Protein AF-A0AAE1BWH5-F1 (afdb_monomer)

InterPro domains:
  IPR029405 APCDD1 domain [PF14921] (31-135)
  IPR029405 APCDD1 domain [SM01352] (6-216)
  IPR042425 Protein APCDD1 [PTHR31021] (3-236)

pLDDT: mean 71.59, std 25.88, range [23.0, 98.5]

Sequence (273 aa):
AGECGVCGAVGRSSDRSPAHLHAGPALPLLLVGAWASQRCETRPYGMFLTRHLLFRGGDEWSMKLSYYHDPECSRPSFTLQASGTHAPATMLPHHHAPPHHHAHDFNVTRLLLTPEDSYLTSALNFYNEKDCGSRGKWVVRKAQDVTSTGGCSAVGVRVPVVEREIILTGVDENGGVWLRLGQTPTTTRLLSITNRPTSWGPPLRACSQYHPTNPTPTTPNSHHHHNNNNNNNNALRPMVGARTASFSPAMASHSSTTIVFVMAWFVLVFWWK

Secondary structure (DSSP, 8-state):
----HHHHHHHT-BTTB---PPPPP-------EEEEESSPEE-GGG-EEEEEEEE-SSSEEEEEEEEESSTTS-SEEEEEEEEEEEEE-S---TTTPPTT-EEEEEEEEEEEEEE-SHHHHHHHHH--SSSBSSTT---TT--EE-TTTTEEGGGTEESSEEEEEEEEEEE-TTS-EEEEEBPPP--GGG--TTPPPSSB-PPEEEPS-----PPPP--------------------------------------------------------

Mean predicted aligned error: 15.38 Å

Solvent-accessible surface area (backbone atoms only — not comparable to full-atom values): 16766 Å² total; per-residue (Å²): 134,81,85,56,70,64,56,57,43,52,72,72,36,44,100,92,50,65,58,84,73,80,79,73,82,78,69,76,86,76,65,62,38,33,33,30,46,85,56,59,38,85,45,74,92,73,35,20,34,40,47,38,39,38,31,74,76,67,48,44,38,36,36,39,41,42,30,15,69,36,78,83,58,77,46,57,41,35,35,40,39,39,29,36,39,46,42,72,48,93,72,70,73,87,83,76,68,65,86,72,59,45,52,31,35,36,40,36,61,43,40,31,44,20,31,52,26,66,69,56,20,52,52,54,36,66,48,82,68,75,34,50,39,64,67,68,68,61,42,62,71,41,72,43,68,13,37,94,32,40,15,25,59,84,69,30,32,44,31,67,24,50,45,52,38,33,37,36,56,50,67,49,98,85,70,50,50,34,39,29,43,37,31,77,80,80,59,87,89,69,75,57,68,83,60,58,43,91,46,74,35,76,63,21,34,63,50,98,78,64,78,85,79,79,80,83,88,80,84,82,88,84,82,93,77,93,77,92,82,76,95,75,94,44,47,68,38,78,69,89,71,81,65,78,77,78,69,72,85,76,74,90,74,84,80,88,79,89,81,88,86,89,84,80,84,86,83,81,84,87,77,88,133

Organism: Petrolisthes cinctipes (NCBI:txid88211)

Nearest PDB structures (foldseek):
  8e0w-assembly1_A  TM=8.210E-01  e=2.582E-15  Mus musculus
  8e0p-assembly3_C  TM=8.491E-01  e=2.114E-14  Escherichia coli
  8e0p-assembly1_A  TM=8.260E-01  e=9.417E-15  Escherichia coli
  8e0w-assembly2_B  TM=8.095E-01  e=5.492E-15  Mus musculus
  8e0p-assembly2_B  TM=8.026E-01  e=1.233E-14  Escherichia coli

Foldseek 3Di:
DDDDPVVVQCVPADPVRHRDDDDDDQDPPPPAAKWWDPAWDDAAPQKTWIKIKHDQPAQKIKMKIWIANDRRRPHTAKIKIWIDGKDFDPDDPPDDDPPAKTKMKGFTQWMKMAGQDPVVQVVQLVDDDQQDADHNPHDHRDIGTRNVSQHHVLQDFGDRAIAIKMKGWDADPVRWIKIWIADDDRDPPPPPLPDYHPHTDDIITGDPDDDNPDDDDDDDDDDDDDDDDDDDSDDTDRDDDPDPPPPDPPDPDDDDDDDDDDDDDDDDDDDDD

Structure (mmCIF, N/CA/C/O backbone):
data_AF-A0AAE1BWH5-F1
#
_entry.id   AF-A0AAE1BWH5-F1
#
loop_
_atom_site.group_PDB
_atom_site.id
_atom_site.type_symbol
_atom_site.label_atom_id
_atom_site.label_alt_id
_atom_site.label_comp_id
_atom_site.label_asym_id
_atom_site.label_entity_id
_atom_site.label_seq_id
_atom_site.pdbx_PDB_ins_code
_atom_site.Cartn_x
_atom_site.Cartn_y
_atom_site.Cartn_z
_atom_site.occupancy
_atom_site.B_iso_or_equiv
_atom_site.auth_seq_id
_atom_site.auth_comp_id
_atom_site.auth_asym_id
_atom_site.auth_atom_id
_atom_site.pdbx_PDB_model_num
ATOM 1 N N . ALA A 1 1 ? 2.400 -15.742 -36.820 1.00 41.97 1 ALA A N 1
ATOM 2 C CA . ALA A 1 1 ? 3.025 -15.847 -35.488 1.00 41.97 1 ALA A CA 1
ATOM 3 C C . ALA A 1 1 ? 4.501 -15.525 -35.666 1.00 41.97 1 ALA A C 1
ATOM 5 O O . ALA A 1 1 ? 5.151 -16.225 -36.429 1.00 41.97 1 ALA A O 1
ATOM 6 N N . GLY A 1 2 ? 4.978 -14.402 -35.125 1.00 54.78 2 GLY A N 1
ATOM 7 C CA . GLY A 1 2 ? 6.370 -13.974 -35.301 1.00 54.78 2 GLY A CA 1
ATOM 8 C C . GLY A 1 2 ? 7.324 -14.828 -34.4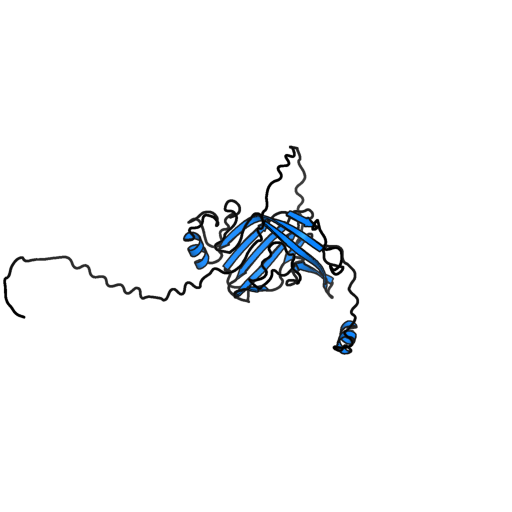68 1.00 54.78 2 GLY A C 1
ATOM 9 O O . GLY A 1 2 ? 6.986 -15.206 -33.347 1.00 54.78 2 GLY A O 1
ATOM 10 N N . GLU A 1 3 ? 8.494 -15.147 -35.018 1.00 66.62 3 GLU A N 1
ATOM 11 C CA . GLU A 1 3 ? 9.574 -15.825 -34.298 1.00 66.62 3 GLU A CA 1
ATOM 12 C C . GLU A 1 3 ? 10.020 -14.992 -33.087 1.00 66.62 3 GLU A C 1
ATOM 14 O O . GLU A 1 3 ? 10.505 -13.869 -33.214 1.00 66.62 3 GLU A O 1
ATOM 19 N N . CYS A 1 4 ? 9.867 -15.555 -31.890 1.00 75.94 4 CYS A N 1
ATOM 20 C CA . CYS A 1 4 ? 10.371 -14.973 -30.652 1.00 75.94 4 CYS A CA 1
ATOM 21 C C . CYS A 1 4 ? 11.902 -15.144 -30.584 1.00 75.94 4 CYS A C 1
ATOM 23 O O . CYS A 1 4 ? 12.403 -16.219 -30.245 1.00 75.94 4 CYS A O 1
ATOM 25 N N . GLY A 1 5 ? 12.657 -14.078 -30.871 1.00 73.62 5 GLY A N 1
ATOM 26 C CA . GLY A 1 5 ? 14.130 -14.097 -30.851 1.00 73.62 5 GLY A CA 1
ATOM 27 C C . GLY A 1 5 ? 14.734 -14.507 -29.498 1.00 73.62 5 GLY A C 1
ATOM 28 O O . GLY A 1 5 ? 15.736 -15.223 -29.455 1.00 73.62 5 GLY A O 1
ATOM 29 N N . VAL A 1 6 ? 14.079 -14.144 -28.387 1.00 81.75 6 VAL A N 1
ATOM 30 C CA . VAL A 1 6 ? 14.468 -14.556 -27.022 1.00 81.75 6 VAL A CA 1
ATOM 31 C C . VAL A 1 6 ? 14.279 -16.059 -26.819 1.00 81.75 6 VAL A C 1
ATOM 33 O O . VAL A 1 6 ? 15.150 -16.729 -26.268 1.00 81.75 6 VAL A O 1
ATOM 36 N N . CYS A 1 7 ? 13.171 -16.611 -27.304 1.00 83.62 7 CYS A N 1
ATOM 37 C CA . CYS A 1 7 ? 12.821 -18.015 -27.126 1.00 83.62 7 CYS A CA 1
ATOM 38 C C . CYS A 1 7 ? 13.843 -18.936 -27.807 1.00 83.62 7 CYS A C 1
ATOM 40 O O . CYS A 1 7 ? 14.208 -19.968 -27.250 1.00 83.62 7 CYS A O 1
ATOM 42 N N . GLY A 1 8 ? 14.377 -18.529 -28.964 1.00 83.62 8 GLY A N 1
ATOM 43 C CA . GLY A 1 8 ? 15.474 -19.238 -29.623 1.00 83.62 8 GLY A CA 1
ATOM 44 C C . GLY A 1 8 ? 16.784 -19.209 -28.824 1.00 83.62 8 GLY A C 1
ATOM 45 O O . GLY A 1 8 ? 17.488 -20.215 -28.772 1.00 83.62 8 GLY A O 1
ATOM 46 N N . ALA A 1 9 ? 17.110 -18.084 -28.179 1.00 84.19 9 ALA A N 1
ATOM 47 C CA . ALA A 1 9 ? 18.295 -17.972 -27.323 1.00 84.19 9 ALA A CA 1
ATOM 48 C C . ALA A 1 9 ? 18.178 -18.846 -26.064 1.00 84.19 9 ALA A C 1
ATOM 50 O O . ALA A 1 9 ? 19.124 -19.548 -25.714 1.00 84.19 9 ALA A O 1
ATOM 51 N N . VAL A 1 10 ? 17.002 -18.860 -25.430 1.00 86.88 10 VAL A N 1
ATOM 52 C CA . VAL A 1 10 ? 16.713 -19.721 -24.273 1.00 86.88 10 VAL A CA 1
ATOM 53 C C . VAL A 1 10 ? 16.719 -21.197 -24.676 1.00 86.88 10 VAL A C 1
ATOM 55 O O . VAL A 1 10 ? 17.365 -22.002 -24.013 1.00 86.88 10 VAL A O 1
ATOM 58 N N . GLY A 1 11 ? 16.080 -21.559 -25.792 1.00 87.88 11 GLY A N 1
ATOM 59 C CA . GLY A 1 11 ? 15.997 -22.948 -26.256 1.00 87.88 11 GLY A CA 1
ATOM 60 C C . GLY A 1 11 ? 17.345 -23.584 -26.611 1.00 87.88 11 GLY A C 1
ATOM 61 O O . GLY A 1 11 ? 17.475 -24.801 -26.554 1.00 87.88 11 GLY A O 1
ATOM 62 N N . ARG A 1 12 ? 18.357 -22.775 -26.950 1.00 87.94 12 ARG A N 1
ATOM 63 C CA . ARG A 1 12 ? 19.727 -23.240 -27.235 1.00 87.94 12 ARG A CA 1
ATOM 64 C C . ARG A 1 12 ? 20.660 -23.198 -26.022 1.00 87.94 12 ARG A C 1
ATOM 66 O O . ARG A 1 12 ? 21.828 -23.555 -26.151 1.00 87.94 12 ARG A O 1
ATOM 73 N N . SER A 1 13 ? 20.178 -22.728 -24.875 1.00 90.12 13 SER A N 1
ATOM 74 C CA . SER A 1 13 ? 21.002 -22.584 -23.676 1.00 90.12 13 SER A CA 1
ATOM 75 C C . SER A 1 13 ? 21.193 -23.905 -22.925 1.00 90.12 13 SER A C 1
ATOM 77 O O . SER A 1 13 ? 20.429 -24.854 -23.090 1.00 90.12 13 SER A O 1
ATOM 79 N N . SER A 1 14 ? 22.239 -23.970 -22.103 1.00 90.25 14 SER A N 1
ATOM 80 C CA . SER A 1 14 ? 22.538 -25.101 -21.215 1.00 90.25 14 SER A CA 1
ATOM 81 C C . SER A 1 14 ? 23.155 -24.609 -19.908 1.00 90.25 14 SER A C 1
ATOM 83 O O . SER A 1 14 ? 23.617 -23.472 -19.830 1.00 90.25 14 SER A O 1
ATOM 85 N N . ASP A 1 15 ? 23.266 -25.481 -18.905 1.00 88.81 15 ASP A N 1
ATOM 86 C CA . ASP A 1 15 ? 23.875 -25.136 -17.609 1.00 88.81 15 ASP A CA 1
ATOM 87 C C . ASP A 1 15 ? 25.320 -24.620 -17.724 1.00 88.81 15 ASP A C 1
ATOM 89 O O . ASP A 1 15 ? 25.776 -23.837 -16.894 1.00 88.81 15 ASP A O 1
ATOM 93 N N . ARG A 1 16 ? 26.054 -25.040 -18.763 1.00 91.88 16 ARG A N 1
ATOM 94 C CA . ARG A 1 16 ? 27.437 -24.600 -19.027 1.00 91.88 16 ARG A CA 1
ATOM 95 C C . ARG A 1 16 ? 27.525 -23.417 -19.993 1.00 91.88 16 ARG A C 1
ATOM 97 O O . ARG A 1 16 ? 28.602 -22.858 -20.169 1.00 91.88 16 ARG A O 1
ATOM 104 N N . SER A 1 17 ? 26.416 -23.054 -20.634 1.00 88.06 17 SER A N 1
ATOM 105 C CA . SER A 1 17 ? 26.315 -21.941 -21.580 1.00 88.06 17 SER A CA 1
ATOM 106 C C . SER A 1 17 ? 24.908 -21.333 -21.488 1.00 88.06 17 SER A C 1
ATOM 108 O O . SER A 1 17 ? 24.035 -21.643 -22.308 1.00 88.06 17 SER A O 1
ATOM 110 N N . PRO A 1 18 ? 24.642 -20.542 -20.431 1.00 87.69 18 PRO A N 1
ATOM 111 C CA . PRO A 1 18 ? 23.339 -19.924 -20.228 1.00 87.69 18 PRO A CA 1
ATOM 112 C C . PRO A 1 18 ? 23.057 -18.880 -21.315 1.00 87.69 18 PRO A C 1
ATOM 114 O O . PRO A 1 18 ? 23.970 -18.287 -21.890 1.00 87.69 18 PRO A O 1
ATOM 117 N N . 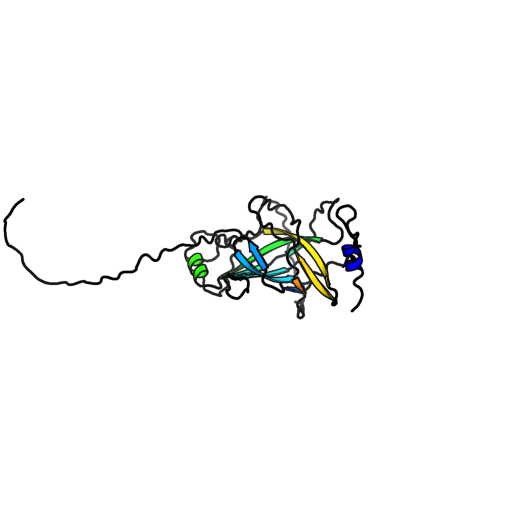ALA A 1 19 ? 21.777 -18.629 -21.596 1.00 85.19 19 ALA A N 1
ATOM 118 C CA . ALA A 1 19 ? 21.391 -17.605 -22.559 1.00 85.19 19 ALA A CA 1
ATOM 119 C C . ALA A 1 19 ? 21.837 -16.218 -22.075 1.00 85.19 19 ALA A C 1
ATOM 121 O O . ALA A 1 19 ? 21.422 -15.749 -21.014 1.00 85.19 19 ALA A O 1
ATOM 122 N N . HIS A 1 20 ? 22.641 -15.535 -22.885 1.00 81.25 20 HIS A N 1
ATOM 123 C CA . HIS A 1 20 ? 22.993 -14.140 -22.657 1.00 81.25 20 HIS A CA 1
ATOM 124 C C . HIS A 1 20 ? 21.907 -13.251 -23.258 1.00 81.25 20 HIS A C 1
ATOM 126 O O . HIS A 1 20 ? 21.878 -13.000 -24.461 1.00 81.25 20 HIS A O 1
ATOM 132 N N . LEU A 1 21 ? 20.980 -12.806 -22.414 1.00 78.81 21 LEU A N 1
ATOM 133 C CA . LEU A 1 21 ? 19.928 -11.879 -22.812 1.00 78.81 21 LEU A CA 1
ATOM 134 C C . LEU A 1 21 ? 20.421 -10.447 -22.605 1.00 78.81 21 LEU A C 1
ATOM 136 O O . LEU A 1 21 ? 20.887 -10.095 -21.521 1.00 78.81 21 LEU A O 1
ATOM 140 N N . HIS A 1 22 ? 20.316 -9.616 -23.641 1.00 68.75 22 HIS A N 1
ATOM 141 C CA . HIS A 1 22 ? 20.572 -8.189 -23.490 1.00 68.75 22 HIS A CA 1
ATOM 142 C C . HIS A 1 22 ? 19.511 -7.586 -22.571 1.00 68.75 22 HIS A C 1
ATOM 144 O O . HIS A 1 22 ? 18.312 -7.788 -22.776 1.00 68.75 22 HIS A O 1
ATOM 150 N N . ALA A 1 23 ? 19.956 -6.845 -21.555 1.00 66.00 23 ALA A N 1
ATOM 151 C CA . ALA A 1 23 ? 19.051 -6.035 -20.760 1.00 66.00 23 ALA A CA 1
ATOM 152 C C . ALA A 1 23 ? 18.353 -5.025 -21.682 1.00 66.00 23 ALA A C 1
ATOM 154 O O . ALA A 1 23 ? 18.989 -4.422 -22.551 1.00 66.00 23 ALA A O 1
ATOM 155 N N . GLY A 1 24 ? 17.040 -4.868 -21.509 1.00 64.06 24 GLY A N 1
ATOM 156 C CA . GLY A 1 24 ? 16.284 -3.836 -22.210 1.00 64.06 24 GLY A CA 1
ATOM 157 C C . GLY A 1 24 ? 16.812 -2.431 -21.883 1.00 64.06 24 GLY A C 1
ATOM 158 O O . GLY A 1 24 ? 17.548 -2.255 -20.907 1.00 64.06 24 GLY A O 1
ATOM 159 N N . PRO A 1 25 ? 16.449 -1.414 -22.683 1.00 62.91 25 PRO A N 1
ATOM 160 C CA . PRO A 1 25 ? 16.863 -0.043 -22.418 1.00 62.91 25 PRO A CA 1
ATOM 161 C C . PRO A 1 25 ? 16.434 0.394 -21.011 1.00 62.91 25 PRO A C 1
ATOM 163 O O . PRO A 1 25 ? 15.338 0.068 -20.551 1.00 62.91 25 PRO A O 1
ATOM 166 N N . ALA A 1 26 ? 17.299 1.152 -20.332 1.00 62.06 26 ALA A N 1
ATOM 167 C CA . ALA A 1 26 ? 16.957 1.768 -19.057 1.00 62.06 26 ALA A CA 1
ATOM 168 C C . ALA A 1 26 ? 15.844 2.799 -19.286 1.00 62.06 26 ALA A C 1
ATOM 170 O O . ALA A 1 26 ? 16.077 3.848 -19.885 1.00 62.06 26 ALA A O 1
ATOM 171 N N . LEU A 1 27 ? 14.633 2.488 -18.831 1.00 67.44 27 LEU A N 1
ATOM 172 C CA . LEU A 1 27 ? 13.532 3.442 -18.831 1.00 67.44 27 LEU A CA 1
ATOM 173 C C . LEU A 1 27 ? 13.704 4.411 -17.651 1.00 67.44 27 LEU A C 1
ATOM 175 O O . LEU A 1 27 ? 14.140 3.982 -16.578 1.00 67.44 27 LEU A O 1
ATOM 179 N N . PRO A 1 28 ? 13.379 5.706 -17.818 1.00 72.25 28 PRO A N 1
ATOM 180 C CA . PRO A 1 28 ? 13.312 6.621 -16.687 1.00 72.25 28 PRO A CA 1
ATOM 181 C C . PRO A 1 28 ? 12.296 6.103 -15.664 1.00 72.25 28 PRO A C 1
ATOM 183 O O . PRO A 1 28 ? 11.314 5.458 -16.032 1.00 72.25 28 PRO A O 1
ATOM 186 N N . LEU A 1 29 ? 12.517 6.398 -14.381 1.00 78.31 29 LEU A N 1
ATOM 187 C CA . LEU A 1 29 ? 11.589 6.003 -13.325 1.00 78.31 29 LEU A CA 1
ATOM 188 C C . LEU A 1 29 ? 10.241 6.714 -13.513 1.00 78.31 29 LEU A C 1
ATOM 190 O O . LEU A 1 29 ? 10.068 7.871 -13.132 1.00 78.31 29 LEU A O 1
ATOM 194 N N . LEU A 1 30 ? 9.272 6.001 -14.081 1.00 79.81 30 LEU A N 1
ATOM 195 C CA . LEU A 1 30 ? 7.902 6.474 -14.252 1.00 79.81 30 LEU A CA 1
ATOM 196 C C . LEU A 1 30 ? 7.085 6.069 -13.028 1.00 79.81 30 LEU A C 1
ATOM 198 O O . LEU A 1 30 ? 6.433 5.032 -13.035 1.00 79.81 30 LEU A O 1
ATOM 202 N N . LEU A 1 31 ? 7.166 6.857 -11.956 1.00 85.81 31 LEU A N 1
ATOM 203 C CA . LEU A 1 31 ? 6.481 6.541 -10.698 1.00 85.81 31 LEU A CA 1
ATOM 204 C C . LEU A 1 31 ? 5.153 7.288 -10.533 1.00 85.81 31 LEU A C 1
ATOM 206 O O . LEU A 1 31 ? 4.218 6.753 -9.943 1.00 85.81 31 LEU A O 1
ATOM 210 N N . VAL A 1 32 ? 5.056 8.503 -11.078 1.00 90.69 32 VAL A N 1
ATOM 211 C CA . VAL A 1 32 ? 3.858 9.352 -11.002 1.00 90.69 32 VAL A CA 1
ATOM 212 C C . VAL A 1 32 ? 2.660 8.632 -11.606 1.00 90.69 32 VAL A C 1
ATOM 214 O O . VAL A 1 32 ? 2.736 8.122 -12.721 1.00 90.69 32 VAL A O 1
ATOM 217 N N . GLY A 1 33 ? 1.548 8.603 -10.875 1.00 91.56 33 GLY A N 1
ATOM 218 C CA . GLY A 1 33 ? 0.349 7.897 -11.303 1.00 91.56 33 GLY A CA 1
ATOM 219 C C . GLY A 1 33 ? -0.257 7.007 -10.230 1.00 91.56 33 GLY A C 1
ATOM 220 O O . GLY A 1 33 ? 0.226 6.915 -9.098 1.00 91.56 33 GLY A O 1
ATOM 221 N N . ALA A 1 34 ? -1.346 6.350 -10.619 1.00 93.44 34 ALA A N 1
ATOM 222 C CA . ALA A 1 34 ? -1.993 5.310 -9.838 1.00 93.44 34 ALA A CA 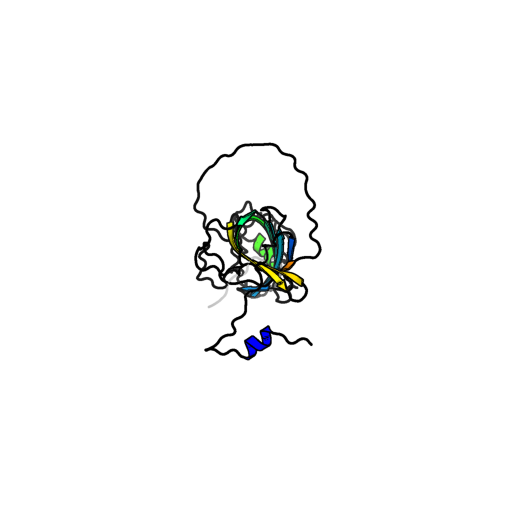1
ATOM 223 C C . ALA A 1 34 ? -1.554 3.931 -10.344 1.00 93.44 34 ALA A C 1
ATOM 225 O O . ALA A 1 34 ? -1.494 3.705 -11.552 1.00 93.44 34 ALA A O 1
ATOM 226 N N . TRP A 1 35 ? -1.276 3.014 -9.420 1.00 94.38 35 TRP A N 1
ATOM 227 C CA . TRP A 1 35 ? -0.779 1.673 -9.719 1.00 94.38 35 TRP A CA 1
ATOM 228 C C . TRP A 1 35 ? -1.568 0.627 -8.952 1.00 94.38 35 TRP A C 1
ATOM 230 O O . TRP A 1 35 ? -1.753 0.778 -7.747 1.00 94.38 35 TRP A O 1
ATOM 240 N N . ALA A 1 36 ? -1.984 -0.454 -9.604 1.00 95.19 36 ALA A N 1
ATOM 241 C CA . ALA A 1 36 ? -2.803 -1.482 -8.970 1.00 95.19 36 ALA A CA 1
ATOM 242 C C . ALA A 1 36 ? -2.321 -2.904 -9.262 1.00 95.19 36 ALA A C 1
ATOM 244 O O . ALA A 1 36 ? -1.831 -3.204 -10.355 1.00 95.19 36 ALA A O 1
ATOM 245 N N . SER A 1 37 ? -2.502 -3.798 -8.289 1.00 92.12 37 SER A N 1
ATOM 246 C CA . SER A 1 37 ? -2.355 -5.240 -8.498 1.00 92.12 37 SER A CA 1
ATOM 247 C C . SER A 1 37 ? -3.381 -5.716 -9.528 1.00 92.12 37 SER A C 1
ATOM 249 O O . SER A 1 37 ? -4.557 -5.376 -9.439 1.00 92.12 37 SER A O 1
ATOM 251 N N . GLN A 1 38 ? -2.959 -6.541 -10.489 1.00 89.88 38 GLN A N 1
ATOM 252 C CA . GLN A 1 38 ? -3.893 -7.157 -11.447 1.00 89.88 38 GLN A CA 1
ATOM 253 C C . GLN A 1 38 ? -4.580 -8.410 -10.900 1.00 89.88 38 GLN A C 1
ATOM 255 O O . GLN A 1 38 ? -5.560 -8.880 -11.470 1.00 89.88 38 GLN A O 1
ATOM 260 N N . ARG A 1 39 ? -4.006 -9.010 -9.855 1.00 91.00 39 ARG A N 1
ATOM 261 C CA . ARG A 1 39 ? -4.439 -10.277 -9.267 1.00 91.00 39 ARG A CA 1
ATOM 262 C C . ARG A 1 39 ? -4.284 -10.215 -7.756 1.00 91.00 39 ARG A C 1
ATOM 264 O O . ARG A 1 39 ? -3.564 -9.364 -7.236 1.00 91.00 39 ARG A O 1
ATOM 271 N N . CYS A 1 40 ? -4.947 -11.146 -7.087 1.00 92.44 40 CYS A N 1
ATOM 272 C CA . CYS A 1 40 ? -4.780 -11.383 -5.666 1.00 92.44 40 CYS A CA 1
ATOM 273 C C . CYS A 1 40 ? -3.347 -11.875 -5.386 1.00 92.44 40 CYS A C 1
ATOM 275 O O . CYS A 1 40 ? -2.868 -12.810 -6.029 1.00 92.44 40 CYS A O 1
ATOM 277 N N . GLU A 1 41 ? -2.639 -11.214 -4.473 1.00 90.56 41 GLU A N 1
ATOM 278 C CA . GLU A 1 41 ? -1.252 -11.528 -4.127 1.00 90.56 41 GLU A CA 1
ATOM 279 C C . GLU A 1 41 ? -1.201 -12.384 -2.863 1.00 90.56 41 GLU A C 1
ATOM 281 O O . GLU A 1 41 ? -1.765 -12.016 -1.832 1.00 90.56 41 GLU A O 1
ATOM 286 N N . THR A 1 42 ? -0.485 -13.507 -2.912 1.00 87.06 42 THR A N 1
ATOM 287 C CA . THR A 1 42 ? -0.266 -14.352 -1.735 1.00 87.06 42 THR A CA 1
ATOM 288 C C . THR A 1 42 ? 0.744 -13.712 -0.790 1.00 87.06 42 THR A C 1
ATOM 290 O O . THR A 1 42 ? 1.821 -13.267 -1.195 1.00 87.06 42 THR A O 1
ATOM 293 N N . ARG A 1 43 ? 0.424 -13.714 0.500 1.00 78.25 43 ARG A N 1
ATOM 294 C CA . ARG A 1 43 ? 1.321 -13.302 1.577 1.00 78.25 43 ARG A CA 1
ATOM 295 C C . ARG A 1 43 ? 1.643 -14.490 2.479 1.00 78.25 43 ARG A C 1
ATOM 297 O O . ARG A 1 43 ? 0.903 -15.475 2.503 1.00 78.25 43 ARG A O 1
ATOM 304 N N . PRO A 1 44 ? 2.741 -14.412 3.250 1.00 70.88 44 PRO A N 1
ATOM 305 C CA . PRO A 1 44 ? 2.976 -15.352 4.337 1.00 70.88 44 PRO A CA 1
ATOM 306 C C . PRO A 1 44 ? 1.739 -15.514 5.231 1.00 70.88 44 PRO A C 1
ATOM 308 O O . PRO A 1 44 ? 0.972 -14.567 5.413 1.00 70.88 44 PRO A O 1
ATOM 311 N N . TYR A 1 45 ? 1.593 -16.699 5.828 1.00 69.31 45 TYR A N 1
ATOM 312 C CA . TYR A 1 45 ? 0.536 -17.031 6.799 1.00 69.31 45 TYR A CA 1
ATOM 313 C C . TYR A 1 45 ? -0.888 -17.086 6.236 1.00 69.31 45 TYR A C 1
ATOM 315 O O . TYR A 1 45 ? -1.846 -16.859 6.968 1.00 69.31 45 TYR A O 1
ATOM 323 N N . GLY A 1 46 ? -1.027 -17.415 4.950 1.00 77.19 46 GLY A N 1
ATOM 324 C CA . GLY A 1 46 ? -2.331 -17.696 4.342 1.00 77.19 46 GLY A CA 1
ATOM 325 C C . GLY A 1 46 ? -3.215 -16.463 4.164 1.00 77.19 46 GLY A C 1
ATOM 326 O O . GLY A 1 46 ? -4.422 -16.605 4.021 1.00 77.19 46 GLY A O 1
ATOM 327 N N . MET A 1 47 ? -2.627 -15.266 4.186 1.00 84.50 47 MET A N 1
ATOM 328 C CA . MET A 1 47 ? -3.334 -14.037 3.845 1.00 84.50 47 MET A CA 1
ATOM 329 C C . MET A 1 47 ? -3.123 -13.692 2.380 1.00 84.50 47 MET A C 1
ATOM 331 O O . MET A 1 47 ? -2.079 -13.990 1.792 1.00 84.50 47 MET A O 1
ATOM 335 N N . PHE A 1 48 ? -4.092 -12.984 1.822 1.00 92.06 48 PHE A N 1
ATOM 336 C CA . PHE A 1 48 ? -4.025 -12.487 0.461 1.00 92.06 48 PHE A CA 1
ATOM 337 C C . PHE A 1 48 ? -4.268 -10.989 0.442 1.00 92.06 48 PHE A C 1
ATOM 339 O O . PHE A 1 48 ? -4.907 -10.456 1.350 1.00 92.06 48 PHE A O 1
ATOM 346 N N . LEU A 1 49 ? -3.730 -10.286 -0.552 1.00 92.25 49 LEU A N 1
ATOM 347 C CA . LEU A 1 49 ? -3.958 -8.851 -0.658 1.00 92.25 49 LEU A CA 1
ATOM 348 C C . LEU A 1 49 ? -4.037 -8.333 -2.088 1.00 92.25 49 LEU A C 1
ATOM 350 O O . LEU A 1 49 ? -3.516 -8.934 -3.026 1.00 92.25 49 LEU A O 1
ATOM 354 N N . THR A 1 50 ? -4.635 -7.155 -2.221 1.00 94.94 50 THR A N 1
ATOM 355 C CA . THR A 1 50 ? -4.495 -6.283 -3.388 1.00 94.94 50 THR A CA 1
ATOM 356 C C . THR A 1 50 ? -3.878 -4.958 -2.963 1.00 94.94 50 THR A C 1
ATOM 358 O O . THR A 1 50 ? -4.133 -4.450 -1.864 1.00 94.94 50 THR A O 1
ATOM 361 N N . ARG A 1 51 ? -3.040 -4.391 -3.831 1.00 94.69 51 ARG A N 1
ATOM 362 C CA . ARG A 1 51 ? -2.364 -3.113 -3.606 1.00 94.69 51 ARG A CA 1
ATOM 363 C C . ARG A 1 51 ? -2.894 -2.079 -4.583 1.00 94.69 51 ARG A C 1
ATOM 365 O O . ARG A 1 51 ? -3.072 -2.372 -5.762 1.00 94.69 51 ARG A O 1
ATOM 372 N N . HIS A 1 52 ? -3.087 -0.863 -4.093 1.00 95.75 52 HIS A N 1
ATOM 373 C CA . HIS A 1 52 ? -3.331 0.314 -4.914 1.00 95.75 52 HIS A CA 1
ATOM 374 C C . HIS A 1 52 ? -2.454 1.461 -4.416 1.00 95.75 52 HIS A C 1
ATOM 376 O O . HIS A 1 52 ? -2.600 1.889 -3.275 1.00 95.75 52 HIS A O 1
ATOM 382 N N . LEU A 1 53 ? -1.534 1.942 -5.242 1.00 94.88 53 LEU A N 1
ATOM 383 C CA . LEU A 1 53 ? -0.574 2.991 -4.915 1.00 94.88 53 LEU A CA 1
ATOM 384 C C . LEU A 1 53 ? -0.879 4.245 -5.722 1.00 94.88 53 LEU A C 1
ATOM 386 O O . LEU A 1 53 ? -1.419 4.169 -6.822 1.00 94.88 53 LEU A O 1
ATOM 390 N N . LEU A 1 54 ? -0.510 5.393 -5.172 1.00 95.56 54 LEU A N 1
ATOM 391 C CA . LEU A 1 54 ? -0.680 6.692 -5.794 1.00 95.56 54 LEU A CA 1
ATOM 392 C C . LEU A 1 54 ? 0.531 7.573 -5.510 1.00 95.56 54 LEU A C 1
ATOM 394 O O . LEU A 1 54 ? 0.814 7.855 -4.346 1.00 95.56 54 LEU A O 1
ATOM 398 N N . PHE A 1 55 ? 1.175 8.054 -6.568 1.00 93.38 55 PHE A N 1
ATOM 399 C CA . PHE A 1 55 ? 2.293 8.994 -6.516 1.00 93.38 55 PHE A CA 1
ATOM 400 C C . PHE A 1 55 ? 1.894 10.303 -7.195 1.00 93.38 55 PHE A C 1
ATOM 402 O O . PHE A 1 55 ? 1.484 10.291 -8.358 1.00 93.38 55 PHE A O 1
ATOM 409 N N . ARG A 1 56 ? 1.996 11.427 -6.472 1.00 88.44 56 ARG A N 1
ATOM 410 C CA . ARG A 1 56 ? 1.383 12.708 -6.877 1.00 88.44 56 ARG A CA 1
ATOM 411 C C . ARG A 1 56 ? 2.260 13.651 -7.712 1.00 88.44 56 ARG A C 1
ATOM 413 O O . ARG A 1 56 ? 1.851 14.775 -7.967 1.00 88.44 56 ARG A O 1
ATOM 420 N N . GLY A 1 57 ? 3.442 13.225 -8.157 1.00 80.00 57 GLY A N 1
ATOM 421 C CA . GLY A 1 57 ? 4.358 14.077 -8.938 1.00 80.00 57 GLY A CA 1
ATOM 422 C C . GLY A 1 57 ? 5.372 14.873 -8.110 1.00 80.00 57 GLY A C 1
ATOM 423 O O . GLY A 1 57 ? 6.297 15.436 -8.684 1.00 80.00 57 GLY A O 1
ATOM 424 N N . GLY A 1 58 ? 5.232 14.867 -6.781 1.00 88.62 58 GLY A N 1
ATOM 425 C CA . GLY A 1 58 ? 6.238 15.315 -5.812 1.00 88.62 58 GLY A CA 1
ATOM 426 C C . GLY A 1 58 ? 6.761 14.143 -4.982 1.00 88.62 58 GLY A C 1
ATOM 427 O O . GLY A 1 58 ? 6.759 13.010 -5.455 1.00 88.62 58 GLY A O 1
ATOM 428 N N . ASP A 1 59 ? 7.161 14.395 -3.737 1.00 92.69 59 ASP A N 1
ATOM 429 C CA . ASP A 1 59 ? 7.578 13.364 -2.780 1.00 92.69 59 ASP A CA 1
ATOM 430 C C . ASP A 1 59 ? 6.393 12.671 -2.085 1.00 92.69 59 ASP A C 1
ATOM 432 O O . ASP A 1 59 ? 6.575 11.629 -1.460 1.00 92.69 59 ASP A O 1
ATOM 436 N N . GLU A 1 60 ? 5.176 13.189 -2.215 1.00 95.69 60 GLU A N 1
ATOM 437 C CA . GLU A 1 60 ? 3.988 12.597 -1.610 1.00 95.69 60 GLU A CA 1
ATOM 438 C C . GLU A 1 60 ? 3.519 11.315 -2.305 1.00 95.69 60 GLU A C 1
ATOM 440 O O . GLU A 1 60 ? 3.339 11.242 -3.530 1.00 95.69 60 GLU A O 1
ATOM 445 N N . TRP A 1 61 ? 3.179 10.328 -1.480 1.00 95.25 61 TRP A N 1
ATOM 446 C CA . TRP A 1 61 ? 2.556 9.091 -1.922 1.00 95.25 61 TRP A CA 1
ATOM 447 C C . TRP A 1 61 ? 1.469 8.627 -0.951 1.00 95.25 61 TRP A C 1
ATOM 449 O O . TRP A 1 61 ? 1.399 9.011 0.220 1.00 95.25 61 TRP A O 1
ATOM 459 N N . SER A 1 62 ? 0.595 7.760 -1.449 1.00 95.75 62 SER A N 1
ATOM 460 C CA . SER A 1 62 ? -0.356 7.022 -0.620 1.00 95.75 62 SER A CA 1
ATOM 461 C C . SER A 1 62 ? -0.581 5.627 -1.175 1.00 95.75 62 SER A C 1
ATOM 463 O O . SER A 1 62 ? -0.494 5.421 -2.384 1.00 95.75 62 SER A O 1
ATOM 465 N N . MET A 1 63 ? -0.901 4.672 -0.308 1.00 94.19 63 MET A N 1
ATOM 466 C CA . MET A 1 63 ? -1.318 3.341 -0.719 1.00 94.19 63 MET A CA 1
ATOM 467 C C . MET A 1 63 ? -2.543 2.867 0.049 1.00 94.19 63 MET A C 1
ATOM 469 O O . MET A 1 63 ? -2.745 3.203 1.214 1.00 94.19 63 MET A O 1
ATOM 473 N N . LYS A 1 64 ? -3.307 2.000 -0.602 1.00 96.06 64 LYS A N 1
ATOM 474 C CA . LYS A 1 64 ? -4.338 1.165 -0.008 1.00 96.06 64 LYS A CA 1
ATOM 475 C C . LYS A 1 64 ? -3.919 -0.297 -0.164 1.00 96.06 64 LYS A C 1
ATOM 477 O O . LYS A 1 64 ? -3.684 -0.756 -1.282 1.00 96.06 64 LYS A O 1
ATOM 482 N N . LEU A 1 65 ? -3.836 -1.012 0.951 1.00 94.56 65 LEU A N 1
ATOM 483 C CA . LEU A 1 65 ? -3.651 -2.461 1.002 1.00 94.56 65 LEU A CA 1
ATOM 484 C C . LEU A 1 65 ? -4.957 -3.080 1.485 1.00 94.56 65 LEU A C 1
ATOM 486 O O . LEU A 1 65 ? -5.350 -2.848 2.627 1.00 94.56 65 LEU A O 1
ATOM 490 N N . SER A 1 66 ? -5.624 -3.850 0.634 1.00 96.25 66 SER A N 1
ATOM 491 C CA . SER A 1 66 ? -6.840 -4.577 1.018 1.00 96.25 66 SER A CA 1
ATOM 492 C C . SER A 1 66 ? -6.451 -6.025 1.280 1.00 96.25 66 SER A C 1
ATOM 494 O O . SER A 1 66 ? -5.920 -6.666 0.377 1.00 96.25 66 SER A O 1
ATOM 496 N N . TYR A 1 67 ? -6.662 -6.517 2.498 1.00 94.88 67 TYR A N 1
ATOM 497 C CA . TYR A 1 67 ? -6.355 -7.889 2.901 1.00 94.88 67 TYR A CA 1
ATOM 498 C C . TYR A 1 67 ? -7.605 -8.762 2.847 1.00 94.88 67 TYR A C 1
ATOM 500 O O . TYR A 1 67 ? -8.704 -8.305 3.166 1.00 94.88 67 TYR A O 1
ATOM 508 N N . TYR A 1 68 ? -7.420 -10.028 2.489 1.00 95.50 68 TYR A N 1
ATOM 509 C CA . TYR A 1 68 ? -8.476 -11.009 2.275 1.00 95.50 68 TYR A CA 1
ATOM 510 C C . TYR A 1 68 ? -8.119 -12.353 2.905 1.00 95.50 68 TYR A C 1
ATOM 512 O O . TYR A 1 68 ? -6.942 -12.698 3.062 1.00 95.50 68 TYR A O 1
ATOM 520 N N . HIS A 1 69 ? -9.163 -13.105 3.244 1.00 93.06 69 HIS A N 1
ATOM 521 C CA . HIS A 1 69 ? -9.071 -14.445 3.827 1.00 93.06 69 HIS A CA 1
ATOM 522 C C . HIS A 1 69 ? -8.904 -15.553 2.776 1.00 93.06 69 HIS A C 1
ATOM 524 O O . HIS A 1 69 ? -8.610 -16.690 3.132 1.00 93.06 69 HIS A O 1
ATOM 530 N N . ASP A 1 70 ? -9.123 -15.245 1.498 1.00 94.19 70 ASP A N 1
ATOM 531 C CA . ASP A 1 70 ? -9.198 -16.202 0.390 1.00 94.19 70 ASP A CA 1
ATOM 532 C C . ASP A 1 70 ? -8.355 -15.766 -0.828 1.00 94.19 70 ASP A C 1
ATOM 534 O O . ASP A 1 70 ? -8.169 -14.562 -1.051 1.00 94.19 70 ASP A O 1
ATOM 538 N N . PRO A 1 71 ? -7.855 -16.728 -1.628 1.00 93.56 71 PRO A N 1
ATOM 539 C CA . PRO A 1 71 ? -7.013 -16.458 -2.795 1.00 93.56 71 PRO A CA 1
ATOM 540 C C . PRO A 1 71 ? -7.739 -15.762 -3.948 1.00 93.56 71 PRO A C 1
ATOM 542 O O . PRO A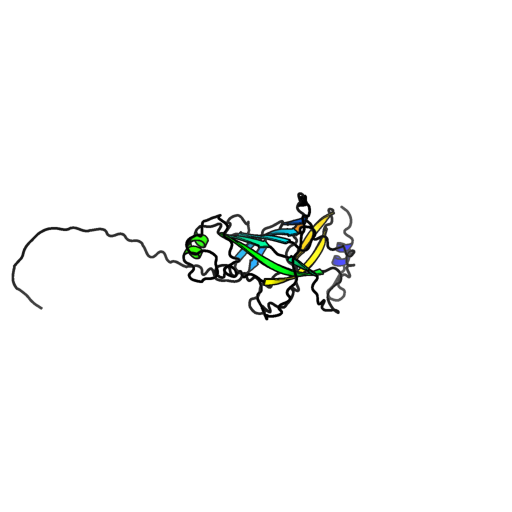 1 71 ? -7.082 -15.213 -4.833 1.00 93.56 71 PRO A O 1
ATOM 545 N N . GLU A 1 72 ? -9.069 -15.755 -3.953 1.00 94.81 72 GLU A N 1
ATOM 546 C CA . GLU A 1 72 ? -9.881 -15.026 -4.924 1.00 94.81 72 GLU A CA 1
ATOM 547 C C . GLU A 1 72 ? -10.069 -13.549 -4.541 1.00 94.81 72 GLU A C 1
ATOM 549 O O . GLU A 1 72 ? -10.625 -12.781 -5.327 1.00 94.81 72 GLU A O 1
ATOM 554 N N . CYS A 1 73 ? -9.576 -13.123 -3.369 1.00 95.44 73 CYS A N 1
ATOM 555 C CA . CYS A 1 73 ? -9.763 -11.774 -2.838 1.00 95.44 73 CYS A CA 1
ATOM 556 C C . CYS A 1 73 ? -11.255 -11.370 -2.763 1.00 95.44 73 CYS A C 1
ATOM 558 O O . CYS A 1 73 ? -11.633 -10.238 -3.078 1.00 95.44 73 CYS A O 1
ATOM 560 N N . SER A 1 74 ? -12.118 -12.301 -2.348 1.00 95.94 74 SER A N 1
ATOM 561 C CA . SER A 1 74 ? -13.577 -12.127 -2.286 1.00 95.94 74 SER A CA 1
ATOM 562 C C . SER A 1 74 ? -14.118 -11.912 -0.866 1.00 95.94 74 SER A C 1
ATOM 564 O O . SER A 1 74 ? -15.173 -11.303 -0.684 1.00 95.94 74 SER A O 1
ATOM 566 N N . ARG A 1 75 ? -13.386 -12.360 0.158 1.00 96.19 75 ARG A N 1
ATOM 567 C CA . ARG A 1 75 ? -13.727 -12.264 1.582 1.00 96.19 75 ARG A CA 1
ATOM 568 C C . ARG A 1 75 ? -12.772 -11.290 2.273 1.00 96.19 75 ARG A C 1
ATOM 570 O O . ARG A 1 75 ? -11.699 -11.697 2.732 1.00 96.19 75 ARG A O 1
ATOM 577 N N . PRO A 1 76 ? -13.128 -9.998 2.347 1.00 96.25 76 PRO A N 1
ATOM 578 C CA . PRO A 1 76 ? -12.240 -8.984 2.892 1.00 96.25 76 PRO A CA 1
ATOM 579 C C . PRO A 1 76 ? -12.042 -9.177 4.400 1.00 96.25 76 PRO A C 1
ATOM 581 O O . PRO A 1 76 ? -12.961 -9.583 5.110 1.00 96.25 76 PRO A O 1
ATOM 584 N N . SER A 1 77 ? -10.831 -8.882 4.870 1.00 94.56 77 SER A N 1
ATOM 585 C CA . SER A 1 77 ? -10.428 -8.974 6.275 1.00 94.56 77 SER A CA 1
ATOM 586 C C . SER A 1 77 ? -10.256 -7.591 6.896 1.00 94.56 77 SER A C 1
ATOM 588 O O . SER A 1 77 ? -10.996 -7.190 7.796 1.00 94.56 77 SER A O 1
ATOM 590 N N . PHE A 1 78 ? -9.311 -6.816 6.369 1.00 96.12 78 PHE A N 1
ATOM 591 C CA . PHE A 1 78 ? -9.109 -5.419 6.728 1.00 96.12 78 PHE A CA 1
ATOM 592 C C . PHE A 1 78 ? -8.474 -4.645 5.582 1.00 96.12 78 PHE A C 1
ATOM 594 O O . PHE A 1 78 ? -7.790 -5.207 4.728 1.00 96.12 78 PHE A O 1
ATOM 601 N N . THR A 1 79 ? -8.648 -3.332 5.607 1.00 96.81 79 THR A N 1
ATOM 602 C CA . THR A 1 79 ? -7.978 -2.403 4.704 1.00 96.81 79 THR A CA 1
ATOM 603 C C . THR A 1 79 ? -7.034 -1.509 5.497 1.00 96.81 79 THR A C 1
ATOM 605 O O . THR A 1 79 ? -7.424 -0.917 6.504 1.00 96.81 79 THR A O 1
ATOM 608 N N . LEU A 1 80 ? -5.803 -1.364 5.009 1.00 96.12 80 LEU A N 1
ATOM 609 C CA . LEU A 1 80 ? -4.870 -0.331 5.448 1.00 96.12 80 LEU A CA 1
ATOM 610 C C . LEU A 1 80 ? -4.807 0.778 4.406 1.00 96.12 80 LEU A C 1
ATOM 612 O O . LEU A 1 80 ? -4.674 0.501 3.214 1.00 96.12 80 LEU A O 1
ATOM 616 N N . GLN A 1 81 ? -4.846 2.027 4.854 1.00 97.75 81 GLN A N 1
ATOM 617 C CA . GLN A 1 81 ? -4.517 3.184 4.028 1.00 97.75 81 GLN A CA 1
ATOM 618 C C . GLN A 1 81 ? -3.335 3.906 4.661 1.00 97.75 81 GLN A C 1
ATOM 620 O O . GLN A 1 81 ? -3.448 4.423 5.771 1.00 97.75 81 GLN A O 1
ATOM 625 N N . ALA A 1 82 ? -2.205 3.911 3.966 1.00 95.25 82 ALA A N 1
ATOM 626 C CA . ALA A 1 82 ? -0.971 4.528 4.426 1.00 95.25 82 ALA A CA 1
ATOM 627 C C . ALA A 1 82 ? -0.593 5.696 3.515 1.00 95.25 82 ALA A C 1
ATOM 629 O O . ALA A 1 82 ? -0.867 5.667 2.313 1.00 95.25 82 ALA A O 1
ATOM 630 N N . SER A 1 83 ? 0.036 6.723 4.072 1.00 96.62 83 SER A N 1
ATOM 631 C CA . SER A 1 83 ? 0.564 7.842 3.293 1.00 96.62 83 SER A CA 1
ATOM 632 C C . SER A 1 83 ? 1.784 8.461 3.954 1.00 96.62 83 SER A C 1
ATOM 634 O O . SER A 1 83 ? 1.997 8.319 5.163 1.00 96.62 83 SER A O 1
ATOM 636 N N . GLY A 1 84 ? 2.552 9.189 3.154 1.00 95.62 84 GLY A N 1
ATOM 637 C CA . GLY A 1 84 ? 3.689 9.964 3.616 1.00 95.62 84 GLY A CA 1
ATOM 638 C C . GLY A 1 84 ? 4.525 10.449 2.443 1.00 95.62 84 GLY A C 1
ATOM 639 O O . GLY A 1 84 ? 3.972 10.779 1.391 1.00 95.62 84 GLY A O 1
ATOM 640 N N . THR A 1 85 ? 5.841 10.485 2.628 1.00 95.69 85 THR A N 1
ATOM 641 C CA . THR A 1 85 ? 6.782 10.968 1.615 1.00 95.69 85 THR A CA 1
ATOM 642 C C . THR A 1 85 ? 7.750 9.878 1.179 1.00 95.69 85 THR A C 1
ATOM 644 O O . THR A 1 85 ? 7.923 8.868 1.862 1.00 95.69 85 THR A O 1
ATOM 647 N N . HIS A 1 86 ? 8.349 10.036 0.007 1.00 91.94 86 HIS A N 1
ATOM 648 C CA . HIS A 1 86 ? 9.385 9.147 -0.500 1.00 91.94 86 HIS A CA 1
ATOM 649 C C . HIS A 1 86 ? 10.538 9.965 -1.069 1.00 91.94 86 HIS A C 1
ATOM 651 O O . HIS A 1 86 ? 10.336 11.025 -1.657 1.00 91.94 86 HIS A O 1
ATOM 657 N N . ALA A 1 87 ? 11.753 9.459 -0.909 1.00 91.25 87 ALA A N 1
ATOM 658 C CA . ALA A 1 87 ? 12.949 10.076 -1.459 1.00 91.25 87 ALA A CA 1
ATOM 659 C C . ALA A 1 87 ? 13.872 8.998 -2.036 1.00 91.25 87 ALA A C 1
ATOM 661 O O . ALA A 1 87 ? 13.851 7.863 -1.553 1.00 91.25 87 ALA A O 1
ATOM 662 N N . PRO A 1 88 ? 14.691 9.315 -3.051 1.00 89.00 88 PRO A N 1
ATOM 663 C CA . PRO A 1 88 ? 15.792 8.446 -3.440 1.00 89.00 88 PRO A CA 1
ATOM 664 C C . PRO A 1 88 ? 16.688 8.149 -2.232 1.00 89.00 88 PRO A C 1
ATOM 666 O O . PRO A 1 88 ? 16.942 9.027 -1.407 1.00 89.00 88 PRO A O 1
ATOM 669 N N . ALA A 1 89 ? 17.171 6.916 -2.122 1.00 83.00 89 ALA A N 1
ATOM 670 C CA . ALA A 1 89 ? 18.045 6.520 -1.027 1.00 83.00 89 ALA A CA 1
ATOM 671 C C . ALA A 1 89 ? 19.358 7.320 -1.061 1.00 83.00 89 ALA A C 1
ATOM 673 O O . ALA A 1 89 ? 20.046 7.352 -2.080 1.00 83.00 89 ALA A O 1
ATOM 674 N N . THR A 1 90 ? 19.740 7.915 0.070 1.00 66.69 90 THR A N 1
ATOM 675 C CA . THR A 1 90 ? 20.946 8.755 0.201 1.00 66.69 90 THR A CA 1
ATOM 676 C C . THR A 1 90 ? 22.254 7.967 0.081 1.00 66.69 90 THR A C 1
ATOM 678 O O . THR A 1 90 ? 23.296 8.555 -0.187 1.00 66.69 90 THR A O 1
ATOM 681 N N . MET A 1 91 ? 22.213 6.641 0.267 1.00 56.31 91 MET A N 1
ATOM 682 C CA . MET A 1 91 ? 23.357 5.735 0.119 1.00 56.31 91 MET A CA 1
ATOM 683 C C . MET A 1 91 ? 23.006 4.591 -0.840 1.00 56.31 91 MET A C 1
ATOM 685 O O . MET A 1 91 ? 22.267 3.669 -0.488 1.00 56.31 91 MET A O 1
ATOM 689 N N . LEU A 1 92 ? 23.547 4.637 -2.056 1.00 56.00 92 LEU A N 1
ATOM 690 C CA . LEU A 1 92 ? 23.570 3.491 -2.965 1.00 56.00 92 LEU A CA 1
ATOM 691 C C . LEU A 1 92 ? 24.694 2.540 -2.517 1.00 56.00 92 LEU A C 1
ATOM 693 O O . LEU A 1 92 ? 25.813 3.008 -2.296 1.00 56.00 92 LEU A O 1
ATOM 697 N N . PRO A 1 93 ? 24.477 1.215 -2.410 1.00 48.94 93 PRO A N 1
ATOM 698 C CA . PRO A 1 93 ? 25.584 0.268 -2.358 1.00 48.94 93 PRO A CA 1
ATOM 699 C C . PRO A 1 93 ? 26.323 0.356 -3.696 1.00 48.94 93 PRO A C 1
ATOM 701 O O . PRO A 1 93 ? 25.882 -0.179 -4.712 1.00 48.94 93 PRO A O 1
ATOM 704 N N . HIS A 1 94 ? 27.424 1.100 -3.696 1.00 49.81 94 HIS A N 1
ATOM 705 C CA . HIS A 1 94 ? 28.042 1.674 -4.887 1.00 49.81 94 HIS A CA 1
ATOM 706 C C . HIS A 1 94 ? 28.713 0.684 -5.853 1.00 49.81 94 HIS A C 1
ATOM 708 O O . HIS A 1 94 ? 29.385 1.138 -6.769 1.00 49.81 94 HIS A O 1
ATOM 714 N N . HIS A 1 95 ? 28.545 -0.637 -5.720 1.00 43.47 95 HIS A N 1
ATOM 715 C CA . HIS A 1 95 ? 29.320 -1.570 -6.553 1.00 43.47 95 HIS A CA 1
ATOM 716 C C . HIS A 1 95 ? 28.618 -2.816 -7.106 1.00 43.47 95 HIS A C 1
ATOM 718 O O . HIS A 1 95 ? 29.201 -3.460 -7.974 1.00 43.47 95 HIS A O 1
ATOM 724 N N . HIS A 1 96 ? 27.381 -3.148 -6.711 1.00 45.81 96 HIS A N 1
ATOM 725 C CA . HIS A 1 96 ? 26.740 -4.400 -7.171 1.00 45.81 96 HIS A CA 1
ATOM 726 C C . HIS A 1 96 ? 25.240 -4.317 -7.467 1.00 45.81 96 HIS A C 1
ATOM 728 O O . HIS A 1 96 ? 24.625 -5.336 -7.771 1.00 45.81 96 HIS A O 1
ATOM 734 N N . ALA A 1 97 ? 24.634 -3.135 -7.385 1.00 47.75 97 ALA A N 1
ATOM 735 C CA . ALA A 1 97 ? 23.246 -2.955 -7.778 1.00 47.75 97 ALA A CA 1
ATOM 736 C C . ALA A 1 97 ? 23.138 -3.136 -9.309 1.00 47.75 97 ALA A C 1
ATOM 738 O O . ALA A 1 97 ? 23.794 -2.379 -10.029 1.00 47.75 97 ALA A O 1
ATOM 739 N N . PRO A 1 98 ? 22.351 -4.109 -9.828 1.00 51.16 98 PRO A N 1
ATOM 740 C CA . PRO A 1 98 ? 22.065 -4.181 -11.253 1.00 51.16 98 PRO A CA 1
ATOM 741 C C . PRO A 1 98 ? 21.673 -2.801 -11.793 1.00 51.16 98 PRO A C 1
ATOM 743 O O . PRO A 1 98 ? 20.909 -2.097 -11.120 1.00 51.16 98 PRO A O 1
ATOM 746 N N . PRO A 1 99 ? 22.133 -2.410 -12.991 1.00 51.66 99 PRO A N 1
ATOM 747 C CA . PRO A 1 99 ? 21.575 -1.240 -13.654 1.00 51.66 99 PRO A CA 1
ATOM 748 C C . PRO A 1 99 ? 20.045 -1.414 -13.709 1.00 51.66 99 PRO A C 1
ATOM 750 O O . PRO A 1 99 ? 19.549 -2.539 -13.671 1.00 51.66 99 PRO A O 1
ATOM 753 N N . HIS A 1 100 ? 19.281 -0.328 -13.769 1.00 63.09 100 HIS A N 1
ATOM 754 C CA . HIS A 1 100 ? 17.818 -0.328 -13.970 1.00 63.09 100 HIS A CA 1
ATOM 755 C C . HIS A 1 100 ? 16.902 -0.391 -12.734 1.00 63.09 100 HIS A C 1
ATOM 757 O O . HIS A 1 100 ? 15.693 -0.345 -12.928 1.00 63.09 100 HIS A O 1
ATOM 763 N N . HIS A 1 101 ? 17.393 -0.429 -11.490 1.00 73.62 101 HIS A N 1
ATOM 764 C CA . HIS A 1 101 ? 16.512 -0.239 -10.326 1.00 73.62 101 HIS A CA 1
ATOM 765 C C . HIS A 1 101 ? 16.863 0.991 -9.494 1.00 73.62 101 HIS A C 1
ATOM 767 O O . HIS A 1 101 ? 18.015 1.408 -9.409 1.00 73.62 101 HIS A O 1
ATOM 773 N N . HIS A 1 102 ? 15.839 1.558 -8.861 1.00 83.69 102 HIS A N 1
ATOM 774 C CA . HIS A 1 102 ? 15.923 2.769 -8.060 1.00 83.69 102 HIS A CA 1
ATOM 775 C C . HIS A 1 102 ? 15.685 2.425 -6.594 1.00 83.69 102 HIS A C 1
ATOM 777 O O . HIS A 1 102 ? 14.653 1.863 -6.232 1.00 83.69 102 HIS A O 1
ATOM 783 N N . ALA A 1 103 ? 16.641 2.757 -5.737 1.00 86.75 103 ALA A N 1
ATOM 784 C CA . ALA A 1 103 ? 16.486 2.632 -4.297 1.00 86.75 103 ALA A CA 1
ATOM 785 C C . ALA A 1 103 ? 15.742 3.861 -3.756 1.00 86.75 103 ALA A C 1
ATOM 787 O O . ALA A 1 103 ? 16.188 4.984 -3.979 1.00 86.75 103 ALA A O 1
ATOM 788 N N . HIS A 1 104 ? 14.635 3.653 -3.042 1.00 87.69 104 HIS A N 1
ATOM 789 C CA . HIS A 1 104 ? 13.842 4.722 -2.427 1.00 87.69 104 HIS A CA 1
ATOM 790 C C . HIS A 1 104 ? 13.533 4.422 -0.965 1.00 87.69 104 HIS A C 1
ATOM 792 O O . HIS A 1 104 ? 13.305 3.274 -0.592 1.00 87.69 104 HIS A O 1
ATOM 798 N N . ASP A 1 105 ? 13.486 5.460 -0.147 1.00 89.00 105 ASP A N 1
ATOM 799 C CA . ASP A 1 105 ? 13.068 5.378 1.243 1.00 89.00 105 ASP A CA 1
ATOM 800 C C . ASP A 1 105 ? 11.682 6.011 1.364 1.00 89.00 105 ASP A C 1
ATOM 802 O O . ASP A 1 105 ? 11.489 7.184 1.046 1.00 89.00 105 ASP A O 1
ATOM 806 N N . PHE A 1 106 ? 10.707 5.207 1.779 1.00 90.25 106 PHE A N 1
ATOM 807 C CA . PHE A 1 106 ? 9.314 5.592 1.959 1.00 90.25 106 PHE A CA 1
ATOM 808 C C . PHE A 1 106 ? 9.079 5.890 3.435 1.00 90.25 106 PHE A C 1
ATOM 810 O O . PHE A 1 106 ? 8.992 4.984 4.261 1.00 90.25 106 PHE A O 1
ATOM 817 N N . ASN A 1 107 ? 8.965 7.167 3.774 1.00 92.00 107 ASN A N 1
ATOM 818 C CA . ASN A 1 107 ? 8.569 7.603 5.099 1.00 92.00 107 ASN A CA 1
ATOM 819 C C . ASN A 1 107 ? 7.046 7.519 5.223 1.00 92.00 107 ASN A C 1
ATOM 821 O O . ASN A 1 107 ? 6.315 8.280 4.592 1.00 92.00 107 ASN A O 1
ATOM 825 N N . VAL A 1 108 ? 6.567 6.582 6.031 1.00 91.75 108 VAL A N 1
ATOM 826 C CA . VAL A 1 108 ? 5.148 6.376 6.300 1.00 91.75 108 VAL A CA 1
ATOM 827 C C . VAL A 1 108 ? 4.816 7.110 7.589 1.00 91.75 108 VAL A C 1
ATOM 829 O O . VAL A 1 108 ? 5.257 6.733 8.677 1.00 91.75 108 VAL A O 1
ATOM 832 N N . THR A 1 109 ? 4.020 8.163 7.467 1.00 93.44 109 THR A N 1
ATOM 833 C CA . THR A 1 109 ? 3.718 9.069 8.580 1.00 93.44 109 THR A CA 1
ATOM 834 C C . THR A 1 109 ? 2.272 8.984 9.032 1.00 93.44 109 THR A C 1
ATOM 836 O O . THR A 1 109 ? 1.977 9.364 10.160 1.00 93.44 109 THR A O 1
ATOM 839 N N . ARG A 1 110 ? 1.374 8.465 8.189 1.00 96.50 110 ARG A N 1
ATOM 840 C CA . ARG A 1 110 ? -0.050 8.332 8.500 1.00 96.50 110 ARG A CA 1
ATOM 841 C C . ARG A 1 110 ? -0.570 6.949 8.148 1.00 96.50 110 ARG A C 1
ATOM 843 O O . ARG A 1 110 ? -0.233 6.409 7.094 1.00 96.50 110 ARG A O 1
ATOM 850 N N . LEU A 1 111 ? -1.426 6.410 9.015 1.00 95.69 111 LEU A N 1
ATOM 851 C CA . LEU A 1 111 ? -2.024 5.093 8.842 1.00 95.69 111 LEU A CA 1
ATOM 852 C C . LEU A 1 111 ? -3.472 5.040 9.330 1.00 95.69 111 LEU A C 1
ATOM 854 O O . LEU A 1 111 ? -3.774 5.347 10.483 1.00 95.69 111 LEU A O 1
ATOM 858 N N . LEU A 1 112 ? -4.357 4.584 8.448 1.00 98.06 112 LEU A N 1
ATOM 859 C CA . LEU A 1 112 ? -5.750 4.263 8.739 1.00 98.06 112 LEU A CA 1
ATOM 860 C C . LEU A 1 112 ? -5.955 2.758 8.623 1.00 98.06 112 LEU A C 1
ATOM 862 O O . LEU A 1 112 ? -5.491 2.135 7.667 1.00 98.06 112 LEU A O 1
ATOM 866 N N . LEU A 1 113 ? -6.703 2.200 9.567 1.00 97.31 113 LEU A N 1
ATOM 867 C CA . LEU A 1 113 ? -7.135 0.807 9.566 1.00 97.31 113 LEU A CA 1
ATOM 868 C C . LEU A 1 113 ? -8.661 0.760 9.456 1.00 97.31 113 LEU A C 1
ATOM 870 O O . LEU A 1 113 ? -9.364 1.506 10.132 1.00 97.31 113 LEU A O 1
ATOM 874 N N . THR A 1 114 ? -9.171 -0.111 8.593 1.00 98.50 114 THR A N 1
ATOM 875 C CA . THR A 1 114 ? -10.602 -0.393 8.434 1.00 98.50 114 THR A CA 1
ATOM 876 C C . THR A 1 114 ? -10.811 -1.893 8.607 1.00 98.50 114 THR A C 1
ATOM 878 O O . THR A 1 114 ? -10.336 -2.646 7.759 1.00 98.50 114 THR A O 1
ATOM 881 N N . PRO A 1 115 ? -11.476 -2.369 9.670 1.00 97.69 115 PRO A N 1
ATOM 882 C CA . PRO A 1 115 ? -11.833 -3.777 9.763 1.00 97.69 115 PRO A CA 1
ATOM 883 C C . PRO A 1 115 ? -12.992 -4.061 8.804 1.00 97.69 115 PRO A C 1
ATOM 885 O O . PRO A 1 115 ? -14.001 -3.363 8.829 1.00 97.69 115 PRO A O 1
ATOM 888 N N . GLU A 1 116 ? -12.862 -5.059 7.939 1.00 97.62 116 GLU A N 1
ATOM 889 C CA . GLU A 1 116 ? -13.863 -5.362 6.904 1.00 97.62 116 GLU A CA 1
ATOM 890 C C . GLU A 1 116 ? -14.828 -6.473 7.338 1.00 97.62 116 GLU A C 1
ATOM 892 O O . GLU A 1 116 ? -15.943 -6.568 6.817 1.00 97.62 116 GLU A O 1
ATOM 897 N N . ASP A 1 117 ? -14.422 -7.275 8.327 1.00 95.31 117 ASP A N 1
ATOM 898 C CA . ASP A 1 117 ? -15.214 -8.355 8.903 1.00 95.31 117 ASP A CA 1
ATOM 899 C C . ASP A 1 117 ? -15.509 -8.157 10.404 1.00 95.31 117 ASP A C 1
ATOM 901 O O . ASP A 1 117 ? -14.854 -7.393 11.128 1.00 95.31 117 ASP A O 1
ATOM 905 N N . SER A 1 118 ? -16.558 -8.834 10.876 1.00 96.38 118 SER A N 1
ATOM 906 C CA . SER A 1 118 ? -17.034 -8.729 12.258 1.00 96.38 118 SER A CA 1
ATOM 907 C C . SER A 1 118 ? -16.096 -9.387 13.266 1.00 96.38 118 SER A C 1
ATOM 909 O O . SER A 1 118 ? -15.983 -8.889 14.382 1.00 96.38 118 SER A O 1
ATOM 911 N N . TYR A 1 119 ? -15.415 -10.475 12.890 1.00 93.94 119 TYR A N 1
ATOM 912 C CA . TYR A 1 119 ? -14.515 -11.201 13.786 1.00 93.94 119 TYR A CA 1
ATOM 913 C C . TYR A 1 119 ? -13.336 -10.315 14.192 1.00 93.94 119 TYR A C 1
ATOM 915 O O . TYR A 1 119 ? -13.073 -10.131 15.383 1.00 93.94 119 TYR A O 1
ATOM 923 N N . LEU A 1 120 ? -12.688 -9.683 13.212 1.00 93.31 120 LEU A N 1
ATOM 924 C CA . LEU A 1 120 ? -11.612 -8.739 13.465 1.00 93.31 120 LEU A CA 1
ATOM 925 C C . LEU A 1 120 ? -12.116 -7.513 14.228 1.00 93.31 120 LEU A C 1
ATOM 927 O O . LEU A 1 120 ? -11.475 -7.093 15.185 1.00 93.31 120 LEU A O 1
ATOM 931 N N . THR A 1 121 ? -13.277 -6.961 13.865 1.00 96.50 121 THR A N 1
ATOM 932 C CA . THR A 1 121 ? -13.853 -5.803 14.575 1.00 96.50 121 THR A CA 1
ATOM 933 C C . THR A 1 121 ? -14.058 -6.097 16.063 1.00 96.50 121 THR A C 1
ATOM 935 O O . THR A 1 121 ? -13.690 -5.285 16.915 1.00 96.50 121 THR A O 1
ATOM 938 N N . SER A 1 122 ? -14.611 -7.265 16.398 1.00 95.25 122 SER A N 1
ATOM 939 C CA . SER A 1 122 ? -14.756 -7.703 17.786 1.00 95.25 122 SER A CA 1
ATOM 940 C C . SER A 1 122 ? -13.394 -7.843 18.463 1.00 95.25 122 SER A C 1
ATOM 942 O O . SER A 1 122 ? -13.201 -7.277 19.536 1.00 95.25 122 SER A O 1
ATOM 944 N N . ALA A 1 123 ? -12.431 -8.513 17.823 1.00 92.88 123 ALA A N 1
ATOM 945 C CA . ALA A 1 123 ? -11.082 -8.673 18.365 1.00 92.88 123 ALA A CA 1
ATOM 946 C C . ALA A 1 123 ? -10.403 -7.322 18.666 1.00 92.88 123 ALA A C 1
ATOM 948 O O . ALA A 1 123 ? -9.836 -7.152 19.743 1.00 92.88 123 ALA A O 1
ATOM 949 N N . LEU A 1 124 ? -10.531 -6.337 17.770 1.00 94.38 124 LEU A N 1
ATOM 950 C CA . LEU A 1 124 ? -9.996 -4.984 17.956 1.00 94.38 124 LEU A CA 1
ATOM 951 C C . LEU A 1 124 ? -10.654 -4.245 19.131 1.00 94.38 124 LEU A C 1
ATOM 953 O O . LEU A 1 124 ? -9.983 -3.518 19.858 1.00 94.38 124 LEU A O 1
ATOM 957 N N . ASN A 1 125 ? -11.953 -4.445 19.367 1.00 94.69 125 ASN A N 1
ATOM 958 C CA . ASN A 1 125 ? -12.643 -3.839 20.510 1.00 94.69 125 ASN A CA 1
ATOM 959 C C . ASN A 1 125 ? -12.237 -4.452 21.863 1.00 94.69 125 ASN A C 1
ATOM 961 O O . ASN A 1 125 ? -12.276 -3.753 22.880 1.00 94.69 125 ASN A O 1
ATOM 965 N N . PHE A 1 126 ? -11.816 -5.721 21.877 1.00 90.44 126 PHE A N 1
ATOM 966 C CA . PHE A 1 126 ? -11.272 -6.392 23.064 1.00 90.44 126 PHE A CA 1
ATOM 967 C C . PHE A 1 126 ? -9.760 -6.208 23.238 1.00 90.44 126 PHE A C 1
ATOM 969 O O . PHE A 1 126 ? -9.227 -6.547 24.296 1.00 90.44 126 PHE A O 1
ATOM 976 N N . TYR A 1 127 ? -9.070 -5.672 22.230 1.00 88.56 127 TYR A N 1
ATOM 977 C CA . TYR A 1 127 ? -7.636 -5.443 22.294 1.00 88.56 127 TYR A CA 1
ATOM 978 C C . TYR A 1 127 ? -7.303 -4.428 23.395 1.00 88.56 127 TYR A C 1
ATOM 980 O O . TYR A 1 127 ? -7.865 -3.333 23.457 1.00 88.56 127 TYR A O 1
ATOM 988 N N . ASN A 1 128 ? -6.427 -4.833 24.314 1.00 81.19 128 ASN A N 1
ATOM 989 C CA . ASN A 1 128 ? -6.162 -4.099 25.554 1.00 81.19 128 ASN A CA 1
ATOM 990 C C . ASN A 1 128 ? -4.910 -3.218 25.489 1.00 81.19 128 ASN A C 1
ATOM 992 O O . ASN A 1 128 ? -4.657 -2.471 26.437 1.00 81.19 128 ASN A O 1
ATOM 996 N N . GLU A 1 129 ? -4.123 -3.303 24.418 1.00 82.25 129 GLU A N 1
ATOM 997 C CA . GLU A 1 129 ? -2.941 -2.458 24.270 1.00 82.25 129 GLU A CA 1
ATOM 998 C C . GLU A 1 129 ? -3.326 -1.043 23.816 1.00 82.25 129 GLU A C 1
ATOM 1000 O O . GLU A 1 129 ? -4.427 -0.785 23.322 1.00 82.25 129 GLU A O 1
ATOM 1005 N N . LYS A 1 130 ? -2.422 -0.090 24.058 1.00 81.62 130 LYS A N 1
ATOM 1006 C CA . LYS A 1 130 ? -2.651 1.335 23.769 1.00 81.62 130 LYS A CA 1
ATOM 1007 C C . LYS A 1 130 ? -2.397 1.689 22.300 1.00 81.62 130 LYS A C 1
ATOM 1009 O O . LYS A 1 130 ? -2.678 2.810 21.890 1.00 81.62 130 LYS A O 1
ATOM 1014 N N . ASP A 1 131 ? -1.871 0.747 21.529 1.00 81.69 131 ASP A N 1
ATOM 1015 C CA . ASP A 1 131 ? -1.455 0.876 20.141 1.00 81.69 131 ASP A CA 1
ATOM 1016 C C . ASP A 1 131 ? -2.430 0.151 19.208 1.00 81.69 131 ASP A C 1
ATOM 1018 O O . ASP A 1 131 ? -2.116 -0.886 18.638 1.00 81.69 131 ASP A O 1
ATOM 1022 N N . CYS A 1 132 ? -3.647 0.684 19.070 1.00 91.19 132 CYS A N 1
ATOM 1023 C CA . CYS A 1 132 ? -4.555 0.366 17.962 1.00 91.19 132 CYS A CA 1
ATOM 1024 C C . CYS A 1 132 ? -5.790 1.290 17.984 1.00 91.19 132 CYS A C 1
ATOM 1026 O O . CYS A 1 132 ? -6.923 0.852 18.201 1.00 91.19 132 CYS A O 1
ATOM 1028 N N . GLY A 1 133 ? -5.574 2.593 17.799 1.00 91.50 133 GLY A N 1
ATOM 1029 C CA . GLY A 1 133 ? -6.645 3.585 17.727 1.00 91.50 133 GLY A CA 1
ATOM 1030 C C . GLY A 1 133 ? -7.478 3.719 19.012 1.00 91.50 133 GLY A C 1
ATOM 1031 O O . GLY A 1 133 ? -6.984 3.595 20.132 1.00 91.50 133 GLY A O 1
ATOM 1032 N N . SER A 1 134 ? -8.767 4.027 18.860 1.00 92.38 134 SER A N 1
ATOM 1033 C CA . SER A 1 134 ? -9.709 4.194 19.969 1.00 92.38 134 SER A CA 1
ATOM 1034 C C . SER A 1 134 ? -10.413 2.883 20.307 1.00 92.38 134 SER A C 1
ATOM 1036 O O . SER A 1 134 ? -11.339 2.456 19.610 1.00 92.38 134 SER A O 1
ATOM 1038 N N . ARG A 1 135 ? -10.027 2.299 21.444 1.00 87.38 135 ARG A N 1
ATOM 1039 C CA . ARG A 1 135 ? -10.650 1.106 22.027 1.00 87.38 135 ARG A CA 1
ATOM 1040 C C . ARG A 1 135 ? -12.175 1.231 22.134 1.00 87.38 135 ARG A C 1
ATOM 1042 O O . ARG A 1 135 ? -12.698 2.282 22.502 1.00 87.38 135 ARG A O 1
ATOM 1049 N N . GLY A 1 136 ? -12.881 0.136 21.844 1.00 91.81 136 GLY A N 1
ATOM 1050 C CA . GLY A 1 136 ? -14.342 0.037 21.963 1.00 91.81 136 GLY A CA 1
ATOM 1051 C C . GLY A 1 136 ? -15.127 0.825 20.906 1.00 91.81 136 GLY A C 1
ATOM 1052 O O . GLY A 1 136 ? -16.354 0.821 20.937 1.00 91.81 136 GLY A O 1
ATOM 1053 N N . LYS A 1 137 ? -14.441 1.514 19.983 1.00 95.19 137 LYS A N 1
ATOM 1054 C CA . LYS A 1 137 ? -15.056 2.330 18.925 1.00 95.19 137 LYS A CA 1
ATOM 1055 C C . LYS A 1 137 ? -14.861 1.746 17.525 1.00 95.19 137 LYS A C 1
ATOM 1057 O O . LYS A 1 137 ? -15.163 2.428 16.544 1.00 95.19 137 LYS A O 1
ATOM 1062 N N . TRP A 1 138 ? -14.344 0.522 17.412 1.00 96.94 138 TRP A N 1
ATOM 1063 C CA . TRP A 1 138 ? -14.175 -0.140 16.123 1.00 96.94 138 TRP A CA 1
ATOM 1064 C C . TRP A 1 138 ? -15.526 -0.587 15.576 1.00 96.94 138 TRP A C 1
ATOM 1066 O O . TRP A 1 138 ? -16.312 -1.229 16.275 1.00 96.94 138 TRP A O 1
ATOM 1076 N N . VAL A 1 139 ? -15.776 -0.244 14.314 1.00 97.62 139 VAL A N 1
ATOM 1077 C CA . VAL A 1 139 ? -16.998 -0.581 13.581 1.00 97.62 139 VAL A CA 1
ATOM 1078 C C . VAL A 1 139 ? -16.596 -1.169 12.235 1.00 97.62 139 VAL A C 1
ATOM 1080 O O . VAL A 1 139 ? -15.695 -0.649 11.576 1.00 97.62 139 VAL A O 1
ATOM 1083 N N . VAL A 1 140 ? -17.284 -2.235 11.828 1.00 98.38 140 VAL A N 1
ATOM 1084 C CA . VAL A 1 140 ? -17.096 -2.882 10.523 1.00 98.38 140 VAL A CA 1
ATOM 1085 C C . VAL A 1 140 ? -17.198 -1.834 9.407 1.00 98.38 140 VAL A C 1
ATOM 1087 O O . VAL A 1 140 ? -18.120 -1.018 9.401 1.00 98.38 140 VAL A O 1
ATOM 1090 N N . ARG A 1 141 ? -16.253 -1.864 8.461 1.00 98.12 141 ARG A N 1
ATOM 1091 C CA . ARG A 1 141 ? -16.125 -0.969 7.293 1.00 98.12 141 ARG A CA 1
ATOM 1092 C C . ARG A 1 141 ? -15.962 0.512 7.625 1.00 98.12 141 ARG A C 1
ATOM 1094 O O . ARG A 1 141 ? -16.086 1.361 6.743 1.00 98.12 141 ARG A O 1
ATOM 1101 N N . LYS A 1 142 ? -15.659 0.850 8.879 1.00 98.19 142 LYS A N 1
ATOM 1102 C CA . LYS A 1 142 ? -15.361 2.221 9.283 1.00 98.19 142 LYS A CA 1
ATOM 1103 C C . LYS A 1 142 ? -13.875 2.369 9.561 1.00 98.19 142 LYS A C 1
ATOM 1105 O O . LYS A 1 142 ? -13.339 1.739 10.470 1.00 98.19 142 LYS A O 1
ATOM 1110 N N . ALA A 1 143 ? -13.229 3.232 8.786 1.00 97.94 143 ALA A N 1
ATOM 1111 C CA . ALA A 1 143 ? -11.833 3.564 8.999 1.00 97.94 143 ALA A CA 1
ATOM 1112 C C . ALA A 1 143 ? -11.639 4.282 10.339 1.00 97.94 143 ALA A C 1
ATOM 1114 O O . ALA A 1 143 ? -12.439 5.139 10.730 1.00 97.94 143 ALA A O 1
ATOM 1115 N N . GLN A 1 144 ? -10.532 3.976 11.002 1.00 97.06 144 GLN A N 1
ATOM 1116 C CA . GLN A 1 144 ? -10.034 4.723 12.142 1.00 97.06 144 GLN A CA 1
ATOM 1117 C C . GLN A 1 144 ? -8.563 5.063 11.920 1.00 97.06 144 GLN A C 1
ATOM 1119 O O . GLN A 1 144 ? -7.790 4.253 11.405 1.00 97.06 144 GLN A O 1
ATOM 1124 N N . ASP A 1 145 ? -8.194 6.284 12.293 1.00 96.69 145 ASP A N 1
ATOM 1125 C CA . ASP A 1 145 ? -6.807 6.727 12.282 1.00 96.69 145 ASP A CA 1
ATOM 1126 C C . ASP A 1 145 ? -6.076 6.106 13.479 1.00 96.69 145 ASP A C 1
ATOM 1128 O O . ASP A 1 145 ? -6.501 6.266 14.626 1.00 96.69 145 ASP A O 1
ATOM 1132 N N . VAL A 1 146 ? -5.003 5.367 13.201 1.00 95.88 146 VAL A N 1
ATOM 1133 C CA . VAL A 1 146 ? -4.164 4.709 14.215 1.00 95.88 146 VAL A CA 1
ATOM 1134 C C . VAL A 1 146 ? -2.795 5.384 14.336 1.00 95.88 146 VAL A C 1
ATOM 1136 O O . VAL A 1 146 ? -1.893 4.873 14.994 1.00 95.88 146 VAL A O 1
ATOM 1139 N N . THR A 1 147 ? -2.619 6.550 13.709 1.00 95.00 147 THR A N 1
ATOM 1140 C CA . THR A 1 147 ? -1.343 7.275 13.683 1.00 95.00 147 THR A CA 1
ATOM 1141 C C . THR A 1 147 ? -0.944 7.757 15.072 1.00 95.00 147 THR A C 1
ATOM 1143 O O . THR A 1 147 ? 0.180 7.526 15.510 1.00 95.00 147 THR A O 1
ATOM 1146 N N . SER A 1 148 ? -1.876 8.370 15.807 1.00 94.88 148 SER A N 1
ATOM 1147 C CA . SER A 1 148 ? -1.618 8.900 17.154 1.00 94.88 148 SER A CA 1
ATOM 1148 C C . SER A 1 148 ? -1.324 7.814 18.191 1.00 94.88 148 SER A C 1
ATOM 1150 O O . SER A 1 148 ? -0.739 8.105 19.231 1.00 94.88 148 SER A O 1
ATOM 1152 N N . THR A 1 149 ? -1.696 6.564 17.905 1.00 94.44 149 THR A N 1
ATOM 1153 C CA . THR A 1 149 ? -1.410 5.401 18.751 1.00 94.44 149 THR A CA 1
ATOM 1154 C C . THR A 1 149 ? -0.145 4.654 18.332 1.00 94.44 149 THR A C 1
ATOM 1156 O O . THR A 1 149 ? 0.126 3.578 18.851 1.00 94.44 149 THR A O 1
ATOM 1159 N N . GLY A 1 150 ? 0.633 5.195 17.389 1.00 91.12 150 GLY A N 1
ATOM 1160 C CA . GLY A 1 150 ? 1.859 4.564 16.898 1.00 91.12 150 GLY A CA 1
ATOM 1161 C C . GLY A 1 150 ? 1.625 3.389 15.939 1.00 91.12 150 GLY A C 1
ATOM 1162 O O . GLY A 1 150 ? 2.542 2.610 15.678 1.00 91.12 150 GLY A O 1
ATOM 1163 N N . GLY A 1 151 ? 0.406 3.241 15.411 1.00 91.06 151 GLY A N 1
ATOM 1164 C CA . GLY A 1 151 ? -0.041 2.115 14.594 1.00 91.06 151 GLY A CA 1
ATOM 1165 C C . GLY A 1 151 ? -1.038 1.202 15.311 1.00 91.06 151 GLY A C 1
ATOM 1166 O O . GLY A 1 151 ? -1.779 1.636 16.195 1.00 91.06 151 GLY A O 1
ATOM 1167 N N . CYS A 1 152 ? -1.080 -0.057 14.870 1.00 91.62 152 CYS A N 1
ATOM 1168 C CA . CYS A 1 152 ? -1.946 -1.100 15.406 1.00 91.62 152 CYS A CA 1
ATOM 1169 C C . CYS A 1 152 ? -1.221 -2.455 15.454 1.00 91.62 152 CYS A C 1
ATOM 1171 O O . CYS A 1 152 ? -1.154 -3.188 14.461 1.00 91.62 152 CYS A O 1
ATOM 1173 N N . SER A 1 153 ? -0.703 -2.819 16.621 1.00 87.81 153 SER A N 1
ATOM 1174 C CA . SER A 1 153 ? 0.007 -4.086 16.853 1.00 87.81 153 SER A CA 1
ATOM 1175 C C . SER A 1 153 ? -0.873 -5.321 16.663 1.00 87.81 153 SER A C 1
ATOM 1177 O O . SER A 1 153 ? -0.366 -6.339 16.188 1.00 87.81 153 SER A O 1
ATOM 1179 N N . ALA A 1 154 ? -2.187 -5.218 16.901 1.00 87.69 154 ALA A N 1
ATOM 1180 C CA . ALA A 1 154 ? -3.148 -6.299 16.655 1.00 87.69 154 ALA A CA 1
ATOM 1181 C C . ALA A 1 154 ? -3.136 -6.809 15.199 1.00 87.69 154 ALA A C 1
ATOM 1183 O O . ALA A 1 154 ? -3.409 -7.983 14.955 1.00 87.69 154 ALA A O 1
ATOM 1184 N N . VAL A 1 155 ? -2.779 -5.948 14.236 1.00 86.94 155 VAL A N 1
ATOM 1185 C CA . VAL A 1 155 ? -2.567 -6.319 12.820 1.00 86.94 155 VAL A CA 1
ATOM 1186 C C . VAL A 1 155 ? -1.103 -6.160 12.381 1.00 86.94 155 VAL A C 1
ATOM 1188 O O . VAL A 1 155 ? -0.780 -6.235 11.197 1.00 86.94 155 VAL A O 1
ATOM 1191 N N . GLY A 1 156 ? -0.197 -5.966 13.343 1.00 85.06 156 GLY A N 1
ATOM 1192 C CA . GLY A 1 156 ? 1.253 -5.910 13.163 1.00 85.06 156 GLY A CA 1
ATOM 1193 C C . GLY A 1 156 ? 1.828 -4.566 12.712 1.00 85.06 156 GLY A C 1
ATOM 1194 O O . GLY A 1 156 ? 3.047 -4.444 12.624 1.00 85.06 156 GLY A O 1
ATOM 1195 N N . VAL A 1 157 ? 1.014 -3.545 12.462 1.00 86.12 157 VAL A N 1
ATOM 1196 C CA . VAL A 1 157 ? 1.451 -2.308 11.791 1.00 86.12 157 VAL A CA 1
ATOM 1197 C C . VAL A 1 157 ? 1.899 -1.226 12.767 1.00 86.12 157 VAL A C 1
ATOM 1199 O O . VAL A 1 157 ? 1.373 -1.120 13.872 1.00 86.12 157 VAL A O 1
ATOM 1202 N N . ARG A 1 158 ? 2.863 -0.395 12.357 1.00 87.25 158 ARG A N 1
ATOM 1203 C CA . ARG A 1 158 ? 3.463 0.667 13.185 1.00 87.25 158 ARG A CA 1
ATOM 1204 C C . ARG A 1 158 ? 3.709 1.926 12.371 1.00 87.25 158 ARG A C 1
ATOM 1206 O O . ARG A 1 158 ? 4.040 1.813 11.202 1.00 87.25 158 ARG A O 1
ATOM 1213 N N . VAL A 1 159 ? 3.589 3.098 12.980 1.00 87.38 159 VAL A N 1
ATOM 1214 C CA . VAL A 1 159 ? 3.949 4.395 12.382 1.00 87.38 159 VAL A CA 1
ATOM 1215 C C . VAL A 1 159 ? 4.436 5.363 13.471 1.00 87.38 159 VAL A C 1
ATOM 1217 O O . VAL A 1 159 ? 3.996 5.235 14.611 1.00 87.38 159 VAL A O 1
ATOM 1220 N N . PRO A 1 160 ? 5.310 6.338 13.164 1.00 92.56 160 PRO A N 1
ATOM 1221 C CA . PRO A 1 160 ? 5.983 6.544 11.883 1.00 92.56 160 PRO A CA 1
ATOM 1222 C C . PRO A 1 160 ? 7.107 5.526 11.641 1.00 92.56 160 PRO A C 1
ATOM 1224 O O . PRO A 1 160 ? 7.599 4.880 12.570 1.00 92.56 160 PRO A O 1
ATOM 1227 N N . VAL A 1 161 ? 7.491 5.363 10.376 1.00 86.81 161 VAL A N 1
ATOM 1228 C CA . VAL A 1 161 ? 8.384 4.289 9.927 1.00 86.81 161 VAL A CA 1
ATOM 1229 C C . VAL A 1 161 ? 8.967 4.592 8.550 1.00 86.81 161 VAL A C 1
ATOM 1231 O O . VAL A 1 161 ? 8.284 5.166 7.708 1.00 86.81 161 VAL A O 1
ATOM 1234 N N . VAL A 1 162 ? 10.218 4.191 8.313 1.00 85.00 162 VAL A N 1
ATOM 1235 C CA . VAL A 1 162 ? 10.855 4.267 6.993 1.00 85.00 162 VAL A CA 1
ATOM 1236 C C . VAL A 1 162 ? 10.965 2.871 6.384 1.00 85.00 162 VAL A C 1
ATOM 1238 O O . VAL A 1 162 ? 11.729 2.036 6.867 1.00 85.00 162 VAL A O 1
ATOM 1241 N N . GLU A 1 163 ? 10.246 2.649 5.286 1.00 84.38 163 GLU A N 1
ATOM 1242 C CA . GLU A 1 163 ? 10.374 1.457 4.450 1.00 84.38 163 GLU A CA 1
ATOM 1243 C C . GLU A 1 163 ? 11.431 1.678 3.369 1.00 84.38 163 GLU A C 1
ATOM 1245 O O . GLU A 1 163 ? 11.303 2.561 2.520 1.00 84.38 163 GLU A O 1
ATOM 1250 N N . ARG A 1 164 ? 12.489 0.864 3.381 1.00 84.81 164 ARG A N 1
ATOM 1251 C CA . ARG A 1 164 ? 13.523 0.893 2.340 1.00 84.81 164 ARG A CA 1
ATOM 1252 C C . ARG A 1 164 ? 13.097 -0.005 1.195 1.00 84.81 164 ARG A C 1
ATOM 1254 O O . ARG A 1 164 ? 13.041 -1.215 1.367 1.00 84.81 164 ARG A O 1
ATOM 1261 N N . GLU A 1 165 ? 12.881 0.568 0.022 1.00 85.12 165 GLU A N 1
ATOM 1262 C CA . GLU A 1 165 ? 12.301 -0.123 -1.122 1.00 85.12 165 GLU A CA 1
ATOM 1263 C C . GLU A 1 165 ? 13.220 -0.142 -2.355 1.00 85.12 165 GLU A C 1
ATOM 1265 O O . GLU A 1 165 ? 13.997 0.788 -2.585 1.00 85.12 165 GLU A O 1
ATOM 1270 N N . ILE A 1 166 ? 13.143 -1.193 -3.169 1.00 86.38 166 ILE A N 1
ATOM 1271 C CA . ILE A 1 166 ? 13.657 -1.152 -4.547 1.00 86.38 166 ILE A CA 1
ATOM 1272 C C . ILE A 1 166 ? 12.492 -0.952 -5.505 1.00 86.38 166 ILE A C 1
ATOM 1274 O O . ILE A 1 166 ? 11.446 -1.579 -5.368 1.00 86.38 166 ILE A O 1
ATOM 1278 N N . ILE A 1 167 ? 12.686 -0.091 -6.496 1.00 87.88 167 ILE A N 1
ATOM 1279 C CA . ILE A 1 167 ? 11.683 0.226 -7.501 1.00 87.88 167 ILE A CA 1
ATOM 1280 C C . ILE A 1 167 ? 12.226 -0.111 -8.882 1.00 87.88 167 ILE A C 1
ATOM 1282 O O . ILE A 1 167 ? 13.340 0.273 -9.238 1.00 87.88 167 ILE A O 1
ATOM 1286 N N . LEU A 1 168 ? 11.414 -0.806 -9.669 1.00 86.25 168 LEU A N 1
ATOM 1287 C CA . LEU A 1 168 ? 11.673 -1.088 -11.072 1.00 86.25 168 LEU A CA 1
ATOM 1288 C C . LEU A 1 168 ? 10.415 -0.780 -11.873 1.00 86.25 168 LEU A C 1
ATOM 1290 O O . LEU A 1 168 ? 9.320 -1.200 -11.507 1.00 86.25 168 LEU A O 1
ATOM 1294 N N . THR A 1 169 ? 10.580 -0.072 -12.982 1.00 85.38 169 THR A N 1
ATOM 1295 C CA . THR A 1 169 ? 9.497 0.173 -13.938 1.00 85.38 169 THR A CA 1
ATOM 1296 C C . THR A 1 169 ? 9.861 -0.427 -15.278 1.00 85.38 169 THR A C 1
ATOM 1298 O O . THR A 1 169 ? 11.038 -0.616 -15.589 1.00 85.38 169 THR A O 1
ATOM 1301 N N . GLY A 1 170 ? 8.848 -0.744 -16.068 1.00 84.25 170 GLY A N 1
ATOM 1302 C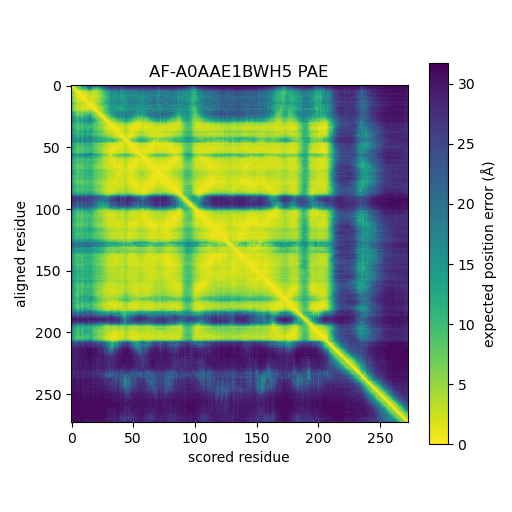 CA . GLY A 1 170 ? 9.061 -1.216 -17.420 1.00 84.25 170 GLY A CA 1
ATOM 1303 C C . GLY A 1 170 ? 7.790 -1.184 -18.241 1.00 84.25 170 GLY A C 1
ATOM 1304 O O . GLY A 1 170 ? 6.736 -0.733 -17.791 1.00 84.25 170 GLY A O 1
ATOM 1305 N N . VAL A 1 171 ? 7.916 -1.674 -19.464 1.00 83.06 171 VAL A N 1
ATOM 1306 C CA . VAL A 1 171 ? 6.832 -1.771 -20.437 1.00 83.06 171 VAL A CA 1
ATOM 1307 C C . VAL A 1 171 ? 6.736 -3.233 -20.865 1.00 83.06 171 VAL A C 1
ATOM 1309 O O . VAL A 1 171 ? 7.750 -3.930 -20.908 1.00 83.06 171 VAL A O 1
ATOM 1312 N N . ASP A 1 172 ? 5.526 -3.739 -21.069 1.00 80.62 172 ASP A N 1
ATOM 1313 C CA . ASP A 1 172 ? 5.320 -5.076 -21.628 1.00 80.62 172 ASP A CA 1
ATOM 1314 C C . ASP A 1 172 ? 5.293 -5.061 -23.166 1.00 80.62 172 ASP A C 1
ATOM 1316 O O . ASP A 1 172 ? 5.382 -4.012 -23.801 1.00 80.62 172 ASP A O 1
ATOM 1320 N N . GLU A 1 173 ? 5.147 -6.234 -23.778 1.00 77.69 173 GLU A N 1
ATOM 1321 C CA . GLU A 1 173 ? 5.094 -6.390 -25.240 1.00 77.69 17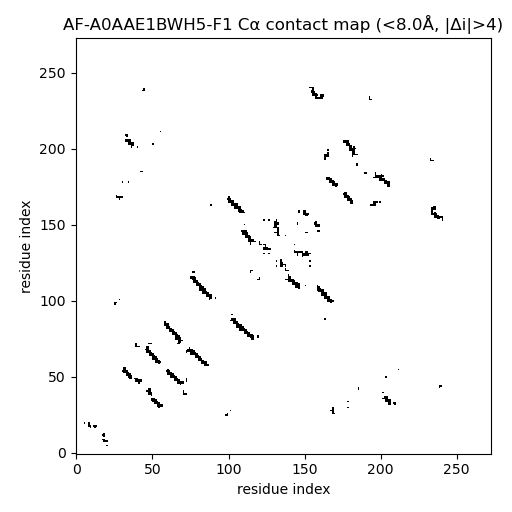3 GLU A CA 1
ATOM 1322 C C . GLU A 1 173 ? 3.922 -5.639 -25.898 1.00 77.69 173 GLU A C 1
ATOM 1324 O O . GLU A 1 173 ? 3.984 -5.313 -27.080 1.00 77.69 173 GLU A O 1
ATOM 1329 N N . ASN A 1 174 ? 2.875 -5.323 -25.132 1.00 78.69 174 ASN A N 1
ATOM 1330 C CA . ASN A 1 174 ? 1.686 -4.609 -25.594 1.00 78.69 174 ASN A CA 1
ATOM 1331 C C . ASN A 1 174 ? 1.771 -3.092 -25.342 1.00 78.69 174 ASN A C 1
ATOM 1333 O O . ASN A 1 174 ? 0.781 -2.386 -25.532 1.00 78.69 174 ASN A O 1
ATOM 1337 N N . GLY A 1 175 ? 2.914 -2.576 -24.876 1.00 79.06 175 GLY A N 1
ATOM 1338 C CA . GLY A 1 175 ? 3.079 -1.161 -24.528 1.00 79.06 175 GLY A CA 1
ATOM 1339 C C . GLY A 1 175 ? 2.517 -0.775 -23.152 1.00 79.06 175 GLY A C 1
ATOM 1340 O O . GLY A 1 175 ? 2.518 0.399 -22.786 1.00 79.06 175 GLY A O 1
ATOM 1341 N N . GLY A 1 176 ? 2.041 -1.738 -22.362 1.00 83.19 176 GLY A N 1
ATOM 1342 C CA . GLY A 1 176 ? 1.501 -1.516 -21.028 1.00 83.19 176 GLY A CA 1
ATOM 1343 C C . GLY A 1 176 ? 2.601 -1.284 -19.995 1.00 83.19 176 GLY A C 1
ATOM 1344 O O . GLY A 1 176 ? 3.460 -2.143 -19.784 1.00 83.19 176 GLY A O 1
ATOM 1345 N N . VAL A 1 177 ? 2.535 -0.157 -19.285 1.00 86.62 177 VAL A N 1
ATOM 1346 C CA . VAL A 1 177 ? 3.502 0.189 -18.233 1.00 86.62 177 VAL A CA 1
ATOM 1347 C C . VAL A 1 177 ? 3.232 -0.618 -16.960 1.00 86.62 177 VAL A C 1
ATOM 1349 O O . VAL A 1 177 ? 2.081 -0.815 -16.550 1.00 86.62 177 VAL A O 1
ATOM 1352 N N . TRP A 1 178 ? 4.299 -1.089 -16.321 1.00 89.88 178 TRP A N 1
ATOM 1353 C CA . TRP A 1 178 ? 4.247 -1.806 -15.053 1.00 89.88 178 TRP A CA 1
ATOM 1354 C C . TRP A 1 178 ? 5.273 -1.276 -14.045 1.00 89.88 178 TRP A C 1
ATOM 1356 O O . TRP A 1 178 ? 6.329 -0.761 -14.409 1.00 89.88 178 TRP A O 1
ATOM 1366 N N . LEU A 1 179 ? 4.950 -1.445 -12.763 1.00 90.75 179 LEU A N 1
ATOM 1367 C CA . LEU A 1 179 ? 5.766 -1.071 -11.608 1.00 90.75 179 LEU A CA 1
ATOM 1368 C C . LEU A 1 179 ? 5.990 -2.301 -10.727 1.00 90.75 179 LEU A C 1
ATOM 1370 O O . LEU A 1 179 ? 5.046 -3.006 -10.381 1.00 90.75 179 LEU A O 1
ATOM 1374 N N . ARG A 1 180 ? 7.230 -2.553 -10.319 1.00 90.31 180 ARG A N 1
ATOM 1375 C CA . ARG A 1 180 ? 7.586 -3.541 -9.299 1.00 90.31 180 ARG A CA 1
ATOM 1376 C C . ARG A 1 180 ? 8.214 -2.829 -8.114 1.00 90.31 180 ARG A C 1
ATOM 1378 O O . ARG A 1 180 ? 9.121 -2.017 -8.277 1.00 90.31 180 ARG A O 1
ATOM 1385 N N . LEU A 1 181 ? 7.726 -3.184 -6.934 1.00 89.50 181 LEU A N 1
ATOM 1386 C CA . LEU A 1 181 ? 8.376 -2.888 -5.665 1.00 89.50 181 LEU A CA 1
ATOM 1387 C C . LEU A 1 181 ? 9.098 -4.143 -5.179 1.00 89.50 181 LEU A C 1
ATOM 1389 O O . LEU A 1 181 ? 8.804 -5.251 -5.643 1.00 89.50 181 LEU A O 1
ATOM 1393 N N . GLY A 1 182 ? 10.034 -3.986 -4.260 1.00 86.56 182 GLY A N 1
ATOM 1394 C CA . GLY A 1 182 ? 10.687 -5.086 -3.583 1.00 86.56 182 GLY A CA 1
ATOM 1395 C C . GLY A 1 182 ? 9.699 -5.956 -2.811 1.00 86.56 182 GLY A C 1
ATOM 1396 O O . GLY A 1 182 ? 8.663 -5.524 -2.306 1.00 86.56 182 GLY A O 1
ATOM 1397 N N . GLN A 1 183 ? 10.006 -7.244 -2.759 1.00 81.56 183 GLN A N 1
ATOM 1398 C CA . GLN A 1 183 ? 9.228 -8.213 -2.010 1.00 81.56 183 GLN A CA 1
ATOM 1399 C C . GLN A 1 183 ? 9.619 -8.127 -0.534 1.00 81.56 183 GLN A C 1
ATOM 1401 O O . GLN A 1 183 ? 10.782 -8.326 -0.175 1.00 81.56 183 GLN A O 1
ATOM 1406 N N . THR A 1 184 ? 8.641 -7.902 0.345 1.00 68.94 184 THR A N 1
ATOM 1407 C CA . THR A 1 184 ? 8.865 -8.022 1.790 1.00 68.94 184 THR A CA 1
ATOM 1408 C C . THR A 1 184 ? 9.305 -9.462 2.118 1.00 68.94 184 THR A C 1
ATOM 1410 O O . THR A 1 184 ? 8.612 -10.399 1.701 1.00 68.94 184 THR A O 1
ATOM 1413 N N . PRO A 1 185 ? 10.415 -9.677 2.855 1.00 58.62 185 PRO A N 1
ATOM 1414 C CA . PRO A 1 185 ? 10.912 -11.013 3.176 1.00 58.62 185 PRO A CA 1
ATOM 1415 C C . PRO A 1 185 ? 9.835 -11.898 3.813 1.00 58.62 185 PRO A C 1
ATOM 1417 O O . PRO A 1 185 ? 9.131 -11.488 4.736 1.00 58.62 185 PRO A O 1
ATOM 1420 N N . THR A 1 186 ? 9.713 -13.132 3.329 1.00 48.03 186 THR A N 1
ATOM 1421 C CA . THR A 1 186 ? 8.701 -14.096 3.788 1.00 48.03 186 THR A CA 1
ATOM 1422 C C . THR A 1 186 ? 9.123 -14.870 5.043 1.00 48.03 186 THR A C 1
ATOM 1424 O O . THR A 1 186 ? 8.274 -15.463 5.704 1.00 48.03 186 THR A O 1
ATOM 1427 N N . THR A 1 187 ? 10.409 -14.841 5.414 1.00 43.78 187 THR A N 1
ATOM 1428 C CA . THR A 1 187 ? 10.976 -15.592 6.547 1.00 43.78 187 THR A CA 1
ATOM 1429 C C . THR A 1 187 ? 11.218 -14.717 7.781 1.00 43.78 187 THR A C 1
ATOM 1431 O O . THR A 1 187 ? 11.894 -13.693 7.701 1.00 43.78 187 THR A O 1
ATOM 1434 N N . THR A 1 188 ? 10.768 -15.180 8.950 1.00 41.62 188 THR A N 1
ATOM 1435 C CA . THR A 1 188 ? 10.876 -14.515 10.268 1.00 41.62 188 THR A CA 1
ATOM 1436 C C . THR A 1 188 ? 12.296 -14.206 10.748 1.00 41.62 188 THR A C 1
ATOM 1438 O O . THR A 1 188 ? 12.465 -13.365 11.627 1.00 41.62 188 THR A O 1
ATOM 1441 N N . ARG A 1 189 ? 13.328 -14.868 10.211 1.00 34.09 189 ARG A N 1
ATOM 1442 C CA . ARG A 1 189 ? 14.676 -14.873 10.809 1.00 34.09 189 ARG A CA 1
ATOM 1443 C C . ARG A 1 189 ? 15.642 -13.806 10.272 1.00 34.09 189 ARG A C 1
ATOM 1445 O O . ARG A 1 189 ? 16.734 -13.673 10.806 1.00 34.09 189 ARG A O 1
ATOM 1452 N N . LEU A 1 190 ? 15.254 -13.024 9.263 1.00 38.28 190 LEU A N 1
ATOM 1453 C CA . LEU A 1 190 ? 16.103 -11.980 8.660 1.00 38.28 190 LEU A CA 1
ATOM 1454 C C . LEU A 1 190 ? 15.429 -10.602 8.656 1.00 38.28 190 LEU A C 1
ATOM 1456 O O . LEU A 1 190 ? 15.600 -9.811 7.734 1.00 38.28 190 LEU A O 1
ATOM 1460 N N . LEU A 1 191 ? 14.673 -10.292 9.710 1.00 44.03 191 LEU A N 1
ATOM 1461 C CA . LEU A 1 191 ? 14.089 -8.968 9.932 1.00 44.03 191 LEU A CA 1
ATOM 1462 C C . LEU A 1 191 ? 15.155 -7.964 10.407 1.00 44.03 191 LEU A C 1
ATOM 1464 O O . LEU A 1 191 ? 14.981 -7.309 11.432 1.00 44.03 191 LEU A O 1
ATOM 1468 N N . SER A 1 192 ? 16.260 -7.822 9.665 1.00 42.31 192 SER A N 1
ATOM 1469 C CA . SER A 1 192 ? 17.030 -6.584 9.742 1.00 42.31 192 SER A CA 1
ATOM 1470 C C . SER A 1 192 ? 16.223 -5.525 9.006 1.00 42.31 192 SER A C 1
ATOM 1472 O O . SER A 1 192 ? 16.301 -5.379 7.792 1.00 42.31 192 SER A O 1
ATOM 1474 N N . ILE A 1 193 ? 15.436 -4.805 9.796 1.00 50.53 193 ILE A N 1
ATOM 1475 C CA . ILE A 1 193 ? 14.621 -3.606 9.529 1.00 50.53 193 ILE A CA 1
ATOM 1476 C C . ILE A 1 193 ? 15.400 -2.526 8.735 1.00 50.53 193 ILE A C 1
ATOM 1478 O O . ILE A 1 193 ? 14.848 -1.560 8.214 1.00 50.53 193 ILE A O 1
ATOM 1482 N N . THR A 1 194 ? 16.720 -2.683 8.645 1.00 56.75 194 THR A N 1
ATOM 1483 C CA . THR A 1 194 ? 17.647 -1.814 7.927 1.00 56.75 194 THR A CA 1
ATOM 1484 C C . THR A 1 194 ? 17.871 -2.182 6.467 1.00 56.75 194 THR A C 1
ATOM 1486 O O . THR A 1 194 ? 18.409 -1.368 5.721 1.00 56.75 194 THR A O 1
ATOM 1489 N N . ASN A 1 195 ? 17.534 -3.405 6.061 1.00 70.94 195 ASN A N 1
ATOM 1490 C CA . ASN A 1 195 ? 17.993 -3.939 4.790 1.00 70.94 195 ASN A CA 1
ATOM 1491 C C . ASN A 1 195 ? 16.916 -3.787 3.727 1.00 70.94 195 ASN A C 1
ATOM 1493 O O . ASN A 1 195 ? 15.752 -4.122 3.927 1.00 70.94 195 ASN A O 1
ATOM 1497 N N . ARG A 1 196 ? 17.341 -3.278 2.576 1.00 80.31 196 ARG A N 1
ATOM 1498 C CA . ARG A 1 196 ? 16.493 -3.139 1.400 1.00 80.31 196 ARG A CA 1
ATOM 1499 C C . ARG A 1 196 ? 16.163 -4.531 0.831 1.00 80.31 196 ARG A C 1
ATOM 1501 O O . ARG A 1 196 ? 17.031 -5.409 0.885 1.00 80.31 196 ARG A O 1
ATOM 1508 N N . PRO A 1 197 ? 14.958 -4.752 0.279 1.00 79.88 197 PRO A N 1
ATOM 1509 C CA . PRO A 1 197 ? 14.631 -5.991 -0.408 1.00 79.88 197 PRO A CA 1
ATOM 1510 C C . PRO A 1 197 ? 15.633 -6.320 -1.515 1.00 79.88 197 PRO A C 1
ATOM 1512 O O . PRO A 1 197 ? 16.157 -5.435 -2.187 1.00 79.88 197 PRO A O 1
ATOM 1515 N N . THR A 1 198 ? 15.868 -7.614 -1.715 1.00 81.19 198 THR A N 1
ATOM 1516 C CA . THR A 1 198 ? 16.759 -8.157 -2.756 1.00 81.19 198 THR A CA 1
ATOM 1517 C C . THR A 1 198 ? 16.004 -8.946 -3.825 1.00 81.19 198 THR A C 1
ATOM 1519 O O . THR A 1 198 ? 16.608 -9.536 -4.717 1.00 81.19 198 THR A O 1
ATOM 1522 N N . SER A 1 199 ? 14.674 -8.980 -3.737 1.00 82.19 199 SER A N 1
ATOM 1523 C CA . SER A 1 199 ? 13.791 -9.671 -4.675 1.00 82.19 199 SER A CA 1
ATOM 1524 C C . SER A 1 199 ? 12.600 -8.790 -5.026 1.00 82.19 199 SER A C 1
ATOM 1526 O O . SER A 1 199 ? 12.275 -7.857 -4.295 1.00 82.19 199 SER A O 1
ATOM 1528 N N . TRP A 1 200 ? 11.962 -9.082 -6.156 1.00 85.88 200 TRP A N 1
ATOM 1529 C CA . TRP A 1 200 ? 10.858 -8.296 -6.695 1.00 85.88 200 TRP A CA 1
ATOM 1530 C C . TRP A 1 200 ? 9.511 -8.899 -6.330 1.00 85.88 200 TRP A C 1
ATOM 1532 O O . TRP A 1 200 ? 9.306 -10.101 -6.500 1.00 85.88 200 TRP A O 1
ATOM 1542 N N . GLY A 1 201 ? 8.580 -8.053 -5.900 1.00 86.94 201 GLY A N 1
ATOM 1543 C CA . GLY A 1 201 ? 7.185 -8.437 -5.764 1.00 86.94 201 GLY A CA 1
ATOM 1544 C C . GLY A 1 201 ? 6.455 -8.510 -7.109 1.00 86.94 201 GLY A C 1
ATOM 1545 O O . GLY A 1 201 ? 7.018 -8.175 -8.161 1.00 86.94 201 GLY A O 1
ATOM 1546 N N . PRO A 1 202 ? 5.180 -8.939 -7.092 1.00 89.62 202 PRO A N 1
ATOM 1547 C CA . PRO A 1 202 ? 4.339 -8.974 -8.283 1.00 89.62 202 PRO A CA 1
ATOM 1548 C C . PRO A 1 202 ? 4.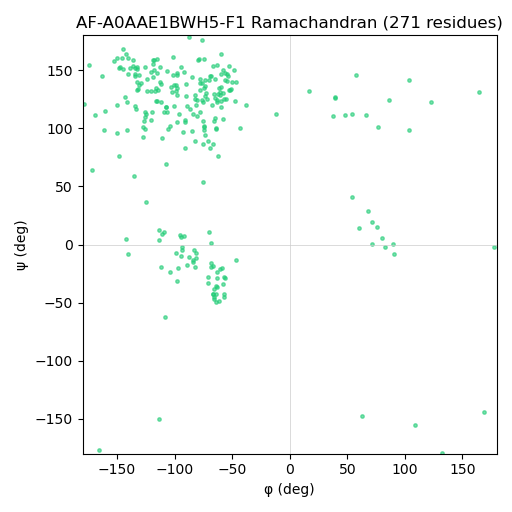234 -7.595 -8.957 1.00 89.62 202 PRO A C 1
ATOM 1550 O O . PRO A 1 202 ? 4.262 -6.570 -8.262 1.00 89.62 202 PRO A O 1
ATOM 1553 N N . PRO A 1 203 ? 4.103 -7.541 -10.295 1.00 91.25 203 PRO A N 1
ATOM 1554 C CA . PRO A 1 203 ? 3.965 -6.281 -11.010 1.00 91.25 203 PRO A CA 1
ATOM 1555 C C . PRO A 1 203 ? 2.604 -5.629 -10.738 1.00 91.25 203 PRO A C 1
ATOM 1557 O O . PRO A 1 203 ? 1.563 -6.287 -10.695 1.00 91.25 203 PRO A O 1
ATOM 1560 N N . LEU A 1 204 ? 2.628 -4.310 -10.612 1.00 93.19 204 LEU A N 1
ATOM 1561 C CA . LEU A 1 204 ? 1.477 -3.421 -10.603 1.00 93.19 204 LEU A CA 1
ATOM 1562 C C . LEU A 1 204 ? 1.304 -2.821 -11.999 1.00 93.19 204 LEU A C 1
ATOM 1564 O O . LEU A 1 204 ? 2.291 -2.572 -12.690 1.00 93.19 204 LEU A O 1
ATOM 1568 N N . ARG A 1 205 ? 0.067 -2.546 -12.405 1.00 92.94 205 ARG A N 1
ATOM 1569 C CA . ARG A 1 205 ? -0.233 -1.818 -13.646 1.00 92.94 205 ARG A CA 1
ATOM 1570 C C . ARG A 1 205 ? -0.587 -0.381 -13.372 1.00 92.94 205 ARG A C 1
ATOM 1572 O O . ARG A 1 205 ? -1.263 -0.108 -12.384 1.00 92.94 205 ARG A O 1
ATOM 1579 N N . ALA A 1 206 ? -0.198 0.494 -14.290 1.00 91.56 206 ALA A N 1
ATOM 1580 C CA . ALA A 1 206 ? -0.714 1.849 -14.320 1.00 91.56 206 ALA A CA 1
ATOM 1581 C C . ALA A 1 206 ? -2.240 1.822 -14.521 1.00 91.56 206 ALA A C 1
ATOM 1583 O O . ALA A 1 206 ? -2.750 1.133 -15.408 1.00 91.56 206 ALA A O 1
ATOM 1584 N N . CYS A 1 207 ? -2.971 2.563 -13.695 1.00 89.12 207 CYS A N 1
ATOM 1585 C CA . CYS A 1 207 ? -4.405 2.758 -13.863 1.00 89.12 207 CYS A CA 1
ATOM 1586 C C . CYS A 1 207 ? -4.648 3.788 -14.976 1.00 89.12 207 CYS A C 1
ATOM 1588 O O . CYS A 1 207 ? -3.997 4.830 -15.020 1.00 89.12 207 CYS A O 1
ATOM 1590 N N . SER A 1 208 ? -5.640 3.549 -15.834 1.00 72.19 208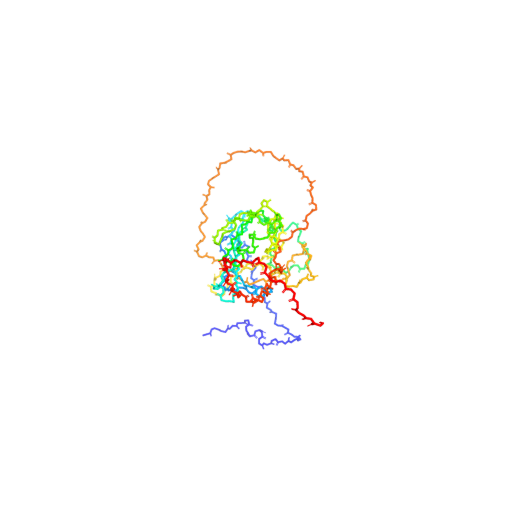 SER A N 1
ATOM 1591 C CA . SER A 1 208 ? -6.002 4.419 -16.966 1.00 72.19 208 SER A CA 1
ATOM 1592 C C . SER A 1 208 ? -6.607 5.782 -16.576 1.00 72.19 208 SER A C 1
ATOM 1594 O O . SER A 1 208 ? -6.962 6.561 -17.454 1.00 72.19 208 SER A O 1
ATOM 1596 N N . GLN A 1 209 ? -6.734 6.090 -15.279 1.00 53.28 209 GLN A N 1
ATOM 1597 C CA . GLN A 1 209 ? -7.442 7.267 -14.756 1.00 53.28 209 GLN A CA 1
ATOM 1598 C C . GLN A 1 209 ? -6.654 7.988 -13.652 1.00 53.28 209 GLN A C 1
ATOM 1600 O O . GLN A 1 209 ? -7.137 8.139 -12.531 1.00 53.28 209 GLN A O 1
ATOM 1605 N N . TYR A 1 210 ? -5.438 8.453 -13.942 1.00 42.50 210 TYR A N 1
ATOM 1606 C CA . TYR A 1 210 ? -4.785 9.425 -13.063 1.00 42.50 210 TYR A CA 1
ATOM 1607 C C . TYR A 1 210 ? -4.803 10.819 -13.691 1.00 42.50 210 TYR A C 1
ATOM 1609 O O . TYR A 1 210 ? -3.976 11.136 -14.539 1.00 42.50 210 TYR A O 1
ATOM 1617 N N . HIS A 1 211 ? -5.755 11.649 -13.257 1.00 35.03 211 HIS A N 1
ATOM 1618 C CA . HIS A 1 211 ? -5.743 13.088 -13.508 1.00 35.03 211 HIS A CA 1
ATOM 1619 C C . HIS A 1 211 ? -5.317 13.787 -12.207 1.00 35.03 211 HIS A C 1
ATOM 1621 O O . HIS A 1 211 ? -6.130 13.884 -11.284 1.00 35.03 211 HIS A O 1
ATOM 1627 N N . PRO A 1 212 ? -4.063 14.251 -12.069 1.00 43.50 212 PRO A N 1
ATOM 1628 C CA . PRO A 1 212 ? -3.686 15.081 -10.936 1.00 43.50 212 PRO A CA 1
ATOM 1629 C C . PRO A 1 212 ? -4.453 16.404 -11.039 1.00 43.50 212 PRO A C 1
ATOM 1631 O O . PRO A 1 212 ? -4.190 17.233 -11.905 1.00 43.50 212 PRO A O 1
ATOM 1634 N N . THR A 1 213 ? -5.459 16.607 -10.194 1.00 34.66 213 THR A N 1
ATOM 1635 C CA . THR A 1 213 ? -6.004 17.947 -9.965 1.00 34.66 213 THR A CA 1
ATOM 1636 C C . THR A 1 213 ? -5.011 18.703 -9.086 1.00 34.66 213 THR A C 1
ATOM 1638 O O . THR A 1 213 ? -4.892 18.398 -7.901 1.00 34.66 213 THR A O 1
ATOM 1641 N N . ASN A 1 214 ? -4.282 19.654 -9.676 1.00 30.77 214 ASN A N 1
ATOM 1642 C CA . ASN A 1 214 ? -3.420 20.603 -8.969 1.00 30.77 214 ASN A CA 1
ATOM 1643 C C . ASN A 1 214 ? -4.229 21.399 -7.928 1.00 30.77 214 ASN A C 1
ATOM 1645 O O . ASN A 1 214 ? -5.176 22.084 -8.319 1.00 30.77 214 ASN A O 1
ATOM 1649 N N . PRO A 1 215 ? -3.842 21.424 -6.644 1.00 37.72 215 PRO A N 1
ATOM 1650 C CA . PRO A 1 215 ? -4.163 22.539 -5.772 1.00 37.72 215 PRO A CA 1
ATOM 1651 C C . PRO A 1 215 ? -3.140 23.656 -6.020 1.00 37.72 215 PRO A C 1
ATOM 1653 O O . PRO A 1 215 ? -1.934 23.468 -5.875 1.00 37.72 215 PRO A O 1
ATOM 1656 N N . THR A 1 216 ? -3.633 24.820 -6.429 1.00 30.19 216 THR A N 1
ATOM 1657 C CA . THR A 1 216 ? -2.879 26.073 -6.557 1.00 30.19 216 THR A CA 1
ATOM 1658 C C . THR A 1 216 ? -2.147 26.457 -5.260 1.00 30.19 216 THR A C 1
ATOM 1660 O O . THR A 1 216 ? -2.693 26.250 -4.175 1.00 30.19 216 THR A O 1
ATOM 1663 N N . PRO A 1 217 ? -0.946 27.062 -5.349 1.00 35.22 217 PRO A N 1
ATOM 1664 C CA . PRO A 1 217 ? -0.126 27.395 -4.191 1.00 35.22 217 PRO A CA 1
ATOM 1665 C C . PRO A 1 217 ? -0.567 28.709 -3.534 1.00 35.22 217 PRO A C 1
ATOM 1667 O O . PRO A 1 217 ? -0.617 29.755 -4.178 1.00 35.22 217 PRO A O 1
ATOM 1670 N N . THR A 1 218 ? -0.785 28.674 -2.221 1.00 30.00 218 THR A N 1
ATOM 1671 C CA . THR A 1 218 ? -0.732 29.865 -1.363 1.00 30.00 218 THR A CA 1
ATOM 1672 C C . THR A 1 218 ? 0.211 29.594 -0.194 1.00 30.00 218 THR A C 1
ATOM 1674 O O . THR A 1 218 ? -0.134 28.905 0.762 1.00 30.00 218 THR A O 1
ATOM 1677 N N . THR A 1 219 ? 1.427 30.125 -0.302 1.00 32.44 219 THR A N 1
ATOM 1678 C CA . THR A 1 219 ? 2.373 30.419 0.795 1.00 32.44 219 THR A CA 1
ATOM 1679 C C . THR A 1 219 ? 1.769 31.481 1.737 1.00 32.44 219 THR A C 1
ATOM 1681 O O . THR A 1 219 ? 0.963 32.270 1.235 1.00 32.44 219 THR A O 1
ATOM 1684 N N . PRO A 1 220 ? 2.138 31.589 3.042 1.00 39.25 220 PRO A N 1
ATOM 1685 C CA . PRO A 1 220 ? 3.527 31.859 3.459 1.00 39.25 220 PRO A CA 1
ATOM 1686 C C . PRO A 1 220 ? 4.051 31.253 4.786 1.00 39.25 220 PRO A C 1
ATOM 1688 O O . PRO A 1 220 ? 3.318 31.051 5.744 1.00 39.25 220 PRO A O 1
ATOM 1691 N N . ASN A 1 221 ? 5.382 31.066 4.788 1.00 29.81 221 ASN A N 1
ATOM 1692 C CA . ASN A 1 221 ? 6.387 31.119 5.868 1.00 29.81 221 ASN A CA 1
ATOM 1693 C C . ASN A 1 221 ? 6.084 30.554 7.269 1.00 29.81 221 ASN A C 1
ATOM 1695 O O . ASN A 1 221 ? 5.241 31.085 7.980 1.00 29.81 221 ASN A O 1
ATOM 1699 N N . SER A 1 222 ? 6.968 29.667 7.759 1.00 32.62 222 SER A N 1
ATOM 1700 C CA . SER A 1 222 ? 7.744 29.910 8.996 1.00 32.62 222 SER A CA 1
ATOM 1701 C C . SER A 1 222 ? 8.718 28.763 9.337 1.00 32.62 222 SER A C 1
ATOM 1703 O O . SER A 1 222 ? 8.322 27.620 9.535 1.00 32.62 222 SER A O 1
ATOM 1705 N N . HIS A 1 223 ? 9.994 29.148 9.406 1.00 31.42 223 HIS A N 1
ATOM 1706 C CA . HIS A 1 223 ? 11.081 28.726 10.298 1.00 31.42 223 HIS A CA 1
ATOM 1707 C C . HIS A 1 223 ? 11.405 27.245 10.575 1.00 31.42 223 HIS A C 1
ATOM 1709 O O . HIS A 1 223 ? 10.759 26.532 11.339 1.00 31.42 223 HIS A O 1
ATOM 1715 N N . HIS A 1 224 ? 12.580 26.872 10.055 1.00 35.62 224 HIS A N 1
ATOM 1716 C CA . HIS A 1 224 ? 13.419 25.761 10.486 1.00 35.62 224 HIS A CA 1
ATOM 1717 C C . HIS A 1 224 ? 13.777 25.829 11.977 1.00 35.62 224 HIS A C 1
ATOM 1719 O O . HIS A 1 224 ? 14.447 26.762 12.415 1.00 35.62 224 HIS A O 1
ATOM 1725 N N . HIS A 1 225 ? 13.482 24.749 12.701 1.00 30.95 225 HIS A N 1
ATOM 1726 C CA . HIS A 1 225 ? 14.278 24.333 13.849 1.00 30.95 225 HIS A CA 1
ATOM 1727 C C . HIS A 1 225 ? 14.719 22.881 13.670 1.00 30.95 225 HIS A C 1
ATOM 1729 O O . HIS A 1 225 ? 13.917 21.951 13.626 1.00 30.95 225 HIS A O 1
ATOM 1735 N N . HIS A 1 226 ? 16.031 22.718 13.529 1.00 35.12 226 HIS A N 1
ATOM 1736 C CA . HIS A 1 226 ? 16.729 21.445 13.512 1.00 35.12 226 HIS A CA 1
ATOM 1737 C C . HIS A 1 226 ? 16.841 20.961 14.963 1.00 35.12 226 HIS A C 1
ATOM 1739 O O . HIS A 1 226 ? 17.514 21.603 15.768 1.00 35.12 226 HIS A O 1
ATOM 1745 N N . ASN A 1 227 ? 16.181 19.857 15.309 1.00 29.59 227 ASN A N 1
ATOM 1746 C CA . ASN A 1 227 ? 16.510 19.119 16.522 1.00 29.59 227 ASN A CA 1
ATOM 1747 C C . ASN A 1 227 ? 16.789 17.669 16.146 1.00 29.59 227 ASN A C 1
ATOM 1749 O O . ASN A 1 227 ? 15.915 16.931 15.691 1.00 29.59 227 ASN A O 1
ATOM 1753 N N . ASN A 1 228 ? 18.062 17.327 16.267 1.00 38.00 228 ASN A N 1
ATOM 1754 C CA . ASN A 1 228 ? 18.639 16.061 15.891 1.00 38.00 228 ASN A CA 1
ATOM 1755 C C . ASN A 1 228 ? 18.577 15.160 17.119 1.00 38.00 228 ASN A C 1
ATOM 1757 O O . ASN A 1 228 ? 19.313 15.391 18.070 1.00 38.00 228 ASN A O 1
ATOM 1761 N N . ASN A 1 229 ? 17.664 14.192 17.117 1.00 38.88 229 ASN A N 1
ATOM 1762 C CA . ASN A 1 229 ? 17.694 13.025 17.991 1.00 38.88 229 ASN A CA 1
ATOM 1763 C C . ASN A 1 229 ? 16.640 12.030 17.502 1.00 38.88 229 ASN A C 1
ATOM 1765 O O . ASN A 1 229 ? 15.444 12.288 17.610 1.00 38.88 229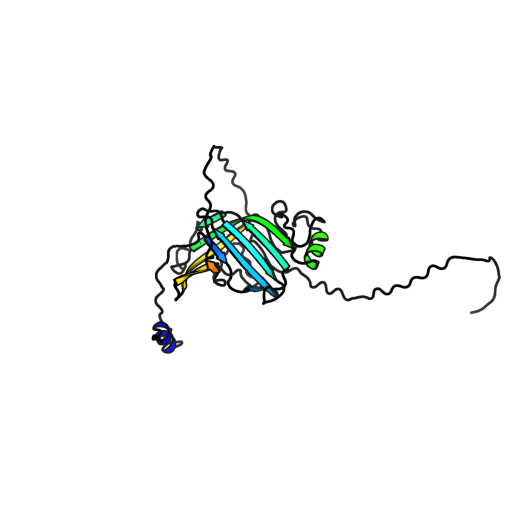 ASN A O 1
ATOM 1769 N N . ASN A 1 230 ? 17.077 10.888 16.971 1.00 33.97 230 ASN A N 1
ATOM 1770 C CA . ASN A 1 230 ? 16.822 9.587 17.595 1.00 33.97 230 ASN A CA 1
ATOM 1771 C C . ASN A 1 230 ? 17.073 8.425 16.632 1.00 33.97 230 ASN A C 1
ATOM 1773 O O . ASN A 1 230 ? 16.524 8.349 15.533 1.00 33.97 230 ASN A O 1
ATOM 1777 N N . ASN A 1 231 ? 17.838 7.463 17.150 1.00 47.31 231 ASN A N 1
ATOM 1778 C CA . ASN A 1 231 ? 17.700 6.042 16.856 1.00 47.31 231 ASN A CA 1
ATOM 1779 C C . ASN A 1 231 ? 16.222 5.664 16.728 1.00 47.31 231 ASN A C 1
ATOM 1781 O O . ASN A 1 231 ? 15.500 5.784 17.711 1.00 47.31 231 ASN A O 1
ATOM 1785 N N . ASN A 1 232 ? 15.788 5.152 15.575 1.00 33.22 232 ASN A N 1
ATOM 1786 C CA . ASN A 1 232 ? 14.493 4.486 15.448 1.00 33.22 232 ASN A CA 1
ATOM 1787 C C . ASN A 1 232 ? 14.543 3.410 14.357 1.00 33.22 232 ASN A C 1
ATOM 1789 O O . ASN A 1 232 ? 14.359 3.669 13.170 1.00 33.22 232 ASN A O 1
ATOM 1793 N N . ASN A 1 233 ? 14.774 2.174 14.797 1.00 34.97 233 ASN A N 1
ATOM 1794 C CA . ASN A 1 233 ? 14.530 0.963 14.024 1.00 34.97 233 ASN A CA 1
ATOM 1795 C C . ASN A 1 233 ? 13.046 0.602 14.131 1.00 34.97 233 ASN A C 1
ATOM 1797 O O . ASN A 1 233 ? 12.671 -0.161 15.014 1.00 34.97 233 ASN A O 1
ATOM 1801 N N . ASN A 1 234 ? 12.203 1.118 13.243 1.00 34.88 234 ASN A N 1
ATOM 1802 C CA . ASN A 1 234 ? 10.820 0.669 13.108 1.00 34.88 234 ASN A CA 1
ATOM 1803 C C . ASN A 1 234 ? 10.548 0.494 11.611 1.00 34.88 234 ASN A C 1
ATOM 1805 O O . ASN A 1 234 ? 10.705 1.474 10.896 1.00 34.88 234 ASN A O 1
ATOM 1809 N N . ALA A 1 235 ? 10.201 -0.731 11.177 1.00 32.59 235 ALA A N 1
ATOM 1810 C CA . ALA A 1 235 ? 9.604 -1.092 9.874 1.00 32.59 235 ALA A CA 1
ATOM 1811 C C . ALA A 1 235 ? 8.114 -1.434 10.086 1.00 32.59 235 ALA A C 1
ATOM 1813 O O . ALA A 1 235 ? 7.738 -1.939 11.153 1.00 32.59 235 ALA A O 1
ATOM 1814 N N . LEU A 1 236 ? 7.276 -1.177 9.082 1.00 34.22 236 LEU A N 1
ATOM 1815 C CA . LEU A 1 236 ? 5.914 -1.660 8.923 1.00 34.22 236 LEU A CA 1
ATOM 1816 C C . LEU A 1 236 ? 5.963 -3.180 8.929 1.00 34.22 236 LEU A C 1
ATOM 1818 O O . LEU A 1 236 ? 6.403 -3.830 7.981 1.00 34.22 236 LEU A O 1
ATOM 1822 N N . ARG A 1 237 ? 5.480 -3.769 10.018 1.00 35.00 237 ARG A N 1
ATOM 1823 C CA . ARG A 1 237 ? 5.316 -5.216 10.104 1.00 35.00 237 ARG A CA 1
ATOM 1824 C C . ARG A 1 237 ? 3.913 -5.560 9.602 1.00 35.00 237 ARG A C 1
ATOM 1826 O O . ARG A 1 237 ? 2.934 -4.885 9.902 1.00 35.00 237 ARG A O 1
ATOM 1833 N N . PRO A 1 238 ? 3.814 -6.632 8.824 1.00 28.84 238 PRO A N 1
ATOM 1834 C CA . PRO A 1 238 ? 2.678 -7.522 8.966 1.00 28.84 238 PRO A CA 1
ATOM 1835 C C . PRO A 1 238 ? 3.227 -8.931 9.185 1.00 28.84 238 PRO A C 1
ATOM 1837 O O . PRO A 1 238 ? 3.637 -9.576 8.226 1.00 28.84 238 PRO A O 1
ATOM 1840 N N . MET A 1 239 ? 3.275 -9.411 10.436 1.00 27.52 239 MET A N 1
ATOM 1841 C CA . MET A 1 239 ? 3.481 -10.835 10.738 1.00 27.52 239 MET A CA 1
ATOM 1842 C C . MET A 1 239 ? 2.801 -11.257 12.051 1.00 27.52 239 MET A C 1
ATOM 1844 O O . MET A 1 239 ? 3.152 -10.770 13.120 1.00 27.52 239 MET A O 1
ATOM 1848 N N . VAL A 1 240 ? 1.889 -12.224 11.887 1.00 25.95 240 VAL A N 1
ATOM 1849 C CA . VAL A 1 240 ? 1.432 -13.301 12.790 1.00 25.95 240 VAL A CA 1
ATOM 1850 C C . VAL A 1 240 ? 0.943 -12.924 14.179 1.00 25.95 240 VAL A C 1
ATOM 1852 O O . VAL A 1 240 ? 1.713 -12.624 15.084 1.00 25.95 240 VAL A O 1
ATOM 1855 N N . GLY A 1 241 ? -0.361 -13.115 14.368 1.00 25.53 241 GLY A N 1
ATOM 1856 C CA . GLY A 1 241 ? -0.992 -12.996 15.672 1.00 25.53 241 GLY A CA 1
ATOM 1857 C C . GLY A 1 241 ? -2.503 -13.178 15.696 1.00 25.53 241 GLY A C 1
ATOM 1858 O O . GLY A 1 241 ? -3.056 -13.210 16.788 1.00 25.53 241 GLY A O 1
ATOM 1859 N N . ALA A 1 242 ? -3.187 -13.383 14.564 1.00 25.23 242 ALA A N 1
ATOM 1860 C CA . ALA A 1 242 ? -4.471 -14.068 14.619 1.00 25.23 242 ALA A CA 1
ATOM 1861 C C . ALA A 1 242 ? -4.170 -15.526 14.974 1.00 25.23 242 ALA A C 1
ATOM 1863 O O . ALA A 1 242 ? -4.051 -16.392 14.109 1.00 25.23 242 ALA A O 1
ATOM 1864 N N . ARG A 1 243 ? -4.010 -15.804 16.276 1.00 23.25 243 ARG A N 1
ATOM 1865 C CA . ARG A 1 243 ? -4.372 -17.123 16.771 1.00 23.25 243 ARG A CA 1
ATOM 1866 C C . ARG A 1 243 ? -5.749 -17.368 16.177 1.00 23.25 243 ARG A C 1
ATOM 1868 O O . ARG A 1 243 ? -6.664 -16.565 16.368 1.00 23.25 243 ARG A O 1
ATOM 1875 N N . THR A 1 244 ? -5.874 -18.464 15.446 1.00 25.22 244 THR A N 1
ATOM 1876 C CA . THR A 1 244 ? -7.100 -19.234 15.490 1.00 25.22 244 THR A CA 1
ATOM 1877 C C . THR A 1 244 ? -7.473 -19.288 16.962 1.00 25.22 244 THR A C 1
ATOM 1879 O O . THR A 1 244 ? -6.861 -20.017 17.746 1.00 25.22 244 THR A O 1
ATOM 1882 N N . ALA A 1 245 ? -8.410 -18.443 17.377 1.00 24.84 245 ALA A N 1
ATOM 1883 C CA . ALA A 1 245 ? -9.187 -18.762 18.536 1.00 24.84 245 ALA A CA 1
ATOM 1884 C C . ALA A 1 245 ? -9.986 -19.981 18.080 1.00 24.84 245 ALA A C 1
ATOM 1886 O O . ALA A 1 245 ? -11.065 -19.871 17.507 1.00 24.84 245 ALA A O 1
ATOM 1887 N N . SER A 1 246 ? -9.380 -21.157 18.234 1.00 23.88 246 SER A N 1
ATOM 1888 C CA . SER A 1 246 ? -10.098 -22.408 18.355 1.00 23.88 246 SER A CA 1
ATOM 1889 C C . SER A 1 246 ? -10.929 -22.268 19.626 1.00 23.88 246 SER A C 1
ATOM 1891 O O . SER A 1 246 ? -10.552 -22.745 20.693 1.00 23.88 246 SER A O 1
ATOM 1893 N N . PHE A 1 247 ? -12.023 -21.516 19.539 1.00 25.17 247 PHE A N 1
ATOM 1894 C CA . PHE A 1 247 ? -13.111 -21.659 20.476 1.00 25.17 247 PHE A CA 1
ATOM 1895 C C . PHE A 1 247 ? -13.801 -22.952 20.074 1.00 25.17 247 PHE A C 1
ATOM 1897 O O . PHE A 1 247 ? -14.572 -22.999 19.117 1.00 25.17 247 PHE A O 1
ATOM 1904 N N . SER A 1 248 ? -13.461 -24.025 20.784 1.00 23.00 248 SER A N 1
ATOM 1905 C CA . SER A 1 248 ? -14.336 -25.186 20.863 1.00 23.00 248 SER A CA 1
ATOM 1906 C C . SER A 1 248 ? -15.737 -24.699 21.250 1.00 23.00 248 SER A C 1
ATOM 1908 O O . SER A 1 248 ? -15.851 -23.902 22.187 1.00 23.00 248 SER A O 1
ATOM 1910 N N . PRO A 1 249 ? -16.807 -25.160 20.583 1.00 25.88 249 PRO A N 1
ATOM 1911 C CA . PRO A 1 249 ? -18.161 -24.875 21.014 1.00 25.88 249 PRO A CA 1
ATOM 1912 C C . PRO A 1 249 ? -18.442 -25.754 22.235 1.00 25.88 249 PRO A C 1
ATOM 1914 O O . PRO A 1 249 ? -18.943 -26.869 22.121 1.00 25.88 249 PRO A O 1
ATOM 1917 N N . ALA A 1 250 ? -18.078 -25.281 23.425 1.00 26.52 250 ALA A N 1
ATOM 1918 C CA . ALA A 1 250 ? -18.637 -25.837 24.645 1.00 26.52 250 ALA A CA 1
ATOM 1919 C C . ALA A 1 250 ? -20.080 -25.326 24.752 1.00 26.52 250 ALA A C 1
ATOM 1921 O O . ALA A 1 250 ? -20.327 -24.162 25.052 1.00 26.52 250 ALA A O 1
ATOM 1922 N N . MET A 1 251 ? -20.996 -26.220 24.382 1.00 28.89 251 MET A N 1
ATOM 1923 C CA . MET A 1 251 ? -22.447 -26.200 24.549 1.00 28.89 251 MET A CA 1
ATOM 1924 C C . MET A 1 251 ? -22.983 -25.123 25.504 1.00 28.89 251 MET A C 1
ATOM 1926 O O . MET A 1 251 ? -22.869 -25.229 26.725 1.00 28.89 251 MET A O 1
ATOM 1930 N N . ALA A 1 252 ? -23.699 -24.151 24.940 1.00 28.19 252 ALA A N 1
ATOM 1931 C CA . ALA A 1 252 ? -24.743 -23.442 25.662 1.00 28.19 252 ALA A CA 1
ATOM 1932 C C . ALA A 1 252 ? -25.925 -24.407 25.865 1.00 28.19 252 ALA A C 1
ATOM 1934 O O . ALA A 1 252 ? -26.821 -24.504 25.032 1.00 28.19 252 ALA A O 1
ATOM 1935 N N . SER A 1 253 ? -25.900 -25.155 26.966 1.00 26.72 253 SER A N 1
ATOM 1936 C CA . SER A 1 253 ? -27.066 -25.864 27.490 1.00 26.72 253 SER A CA 1
ATOM 1937 C C . SER A 1 253 ? -27.753 -24.957 28.506 1.00 26.72 253 SER A C 1
ATOM 1939 O O . SER A 1 253 ? -27.357 -24.887 29.669 1.00 26.72 253 SER A O 1
ATOM 1941 N N . HIS A 1 254 ? -28.787 -24.251 28.053 1.00 30.69 254 HIS A N 1
ATOM 1942 C CA . HIS A 1 254 ? -29.781 -23.641 28.927 1.00 30.69 254 HIS A CA 1
ATOM 1943 C C . HIS A 1 254 ? -30.469 -24.733 29.762 1.00 30.69 254 HIS A C 1
ATOM 1945 O O . HIS A 1 254 ? -31.095 -25.627 29.203 1.00 30.69 254 HIS A O 1
ATOM 1951 N N . SER A 1 255 ? -30.433 -24.615 31.089 1.00 26.56 255 SER A N 1
ATOM 1952 C CA . SER A 1 255 ? -31.450 -25.213 31.958 1.00 26.56 255 SER A CA 1
ATOM 1953 C C . SER A 1 255 ? -31.980 -24.127 32.885 1.00 26.56 255 SER A C 1
ATOM 1955 O O . SER A 1 255 ? -31.411 -23.835 33.934 1.00 26.56 255 SER A O 1
ATOM 1957 N N . SER A 1 256 ? -33.061 -23.489 32.438 1.00 32.56 256 SER A N 1
ATOM 1958 C CA . SER A 1 256 ? -33.966 -22.724 33.292 1.00 32.56 256 SER A CA 1
ATOM 1959 C C . SER A 1 256 ? -34.772 -23.687 34.148 1.00 32.56 256 SER A C 1
ATOM 1961 O O . SER A 1 256 ? -35.488 -24.503 33.585 1.00 32.56 256 SER A O 1
ATOM 1963 N N . THR A 1 257 ? -34.743 -23.511 35.467 1.00 31.69 257 THR A N 1
ATOM 1964 C CA . THR A 1 257 ? -35.949 -23.680 36.291 1.00 31.69 257 THR A CA 1
ATOM 1965 C C . THR A 1 257 ? -35.747 -22.996 37.633 1.00 31.69 257 THR A C 1
ATOM 1967 O O . THR A 1 257 ? -35.145 -23.537 38.555 1.00 31.69 257 THR A O 1
ATOM 1970 N N . THR A 1 258 ? -36.276 -21.783 37.729 1.00 32.00 258 THR A N 1
ATOM 1971 C CA . THR A 1 258 ? -36.684 -21.170 38.988 1.00 32.00 258 THR A CA 1
ATOM 1972 C C . THR A 1 258 ? -38.089 -21.691 39.276 1.00 32.00 258 THR A C 1
ATOM 1974 O O . THR A 1 258 ? -39.018 -21.364 38.542 1.00 32.00 258 THR A O 1
ATOM 1977 N N . ILE A 1 259 ? -38.266 -22.501 40.318 1.00 36.03 259 ILE A N 1
ATOM 1978 C CA . ILE A 1 259 ? -39.574 -22.682 40.955 1.00 36.03 259 ILE A CA 1
ATOM 1979 C C . ILE A 1 259 ? -39.400 -22.265 42.408 1.00 36.03 259 ILE A C 1
ATOM 1981 O O . ILE A 1 259 ? -38.722 -22.915 43.199 1.00 36.03 259 ILE A O 1
ATOM 1985 N N . VAL A 1 260 ? -39.975 -21.106 42.707 1.00 33.84 260 VAL A N 1
ATOM 1986 C CA . VAL A 1 260 ? -40.213 -20.607 44.055 1.00 33.84 260 VAL A CA 1
ATOM 1987 C C . VAL A 1 260 ? -41.533 -21.211 44.532 1.00 33.84 260 VAL A C 1
ATOM 1989 O O . VAL A 1 260 ? -42.463 -21.307 43.736 1.00 33.84 260 VAL A O 1
ATOM 1992 N N . PHE A 1 261 ? -41.579 -21.514 45.832 1.00 29.62 261 PHE A N 1
ATOM 1993 C CA . PHE A 1 261 ? -42.726 -21.522 46.752 1.00 29.62 261 PHE A CA 1
ATOM 1994 C C . PHE A 1 261 ? -43.030 -22.851 47.471 1.00 29.62 261 PHE A C 1
ATOM 1996 O O . PHE A 1 261 ? -43.391 -23.849 46.862 1.00 29.62 261 PHE A O 1
ATOM 2003 N N . VAL A 1 262 ? -43.016 -22.721 48.811 1.00 29.23 262 VAL A N 1
ATOM 2004 C CA . VAL A 1 262 ? -44.013 -23.233 49.778 1.00 29.23 262 VAL A CA 1
ATOM 2005 C C . VAL A 1 262 ? -43.638 -24.493 50.589 1.00 29.23 262 VAL A C 1
ATOM 2007 O O . VAL A 1 262 ? -43.878 -25.622 50.192 1.00 29.23 262 VAL A O 1
ATOM 2010 N N . MET A 1 263 ? -43.189 -24.201 51.825 1.00 27.42 263 MET A N 1
ATOM 2011 C CA . MET A 1 263 ? -43.709 -24.703 53.120 1.00 27.42 263 MET A CA 1
ATOM 2012 C C . MET A 1 263 ? -42.964 -25.793 53.910 1.00 27.42 263 MET A C 1
ATOM 2014 O O . MET A 1 263 ? -42.529 -26.803 53.376 1.00 27.42 263 MET A O 1
ATOM 2018 N N . ALA A 1 264 ? -43.000 -25.560 55.236 1.00 30.84 264 ALA A N 1
ATOM 2019 C CA . ALA A 1 264 ? -42.822 -26.470 56.379 1.00 30.84 264 ALA A CA 1
ATOM 2020 C C . ALA A 1 264 ? -41.366 -26.883 56.690 1.00 30.84 264 ALA A C 1
ATOM 2022 O O . ALA A 1 264 ? -40.754 -27.661 55.976 1.00 30.84 264 ALA A O 1
ATOM 2023 N N . TRP A 1 265 ? -40.676 -26.315 57.690 1.00 29.97 265 TRP A N 1
ATOM 2024 C CA . TRP A 1 265 ? -40.891 -26.500 59.140 1.00 29.97 265 TRP A CA 1
ATOM 2025 C C . TRP A 1 265 ? -41.279 -27.939 59.526 1.00 29.97 265 TRP A C 1
ATOM 2027 O O . TRP A 1 265 ? -42.410 -28.347 59.306 1.00 29.97 265 TRP A O 1
ATOM 2037 N N . PHE A 1 266 ? -40.339 -28.616 60.204 1.00 26.94 266 PHE A N 1
ATOM 2038 C CA . PHE A 1 266 ? -40.515 -29.792 61.069 1.00 26.94 266 PHE A CA 1
ATOM 2039 C C . PHE A 1 266 ? -40.977 -31.100 60.408 1.00 26.94 266 PHE A C 1
ATOM 2041 O O . PHE A 1 266 ? -42.146 -31.231 60.097 1.00 26.94 266 PHE A O 1
ATOM 2048 N N . VAL A 1 267 ? -40.094 -32.111 60.351 1.00 31.88 267 VAL A N 1
ATOM 2049 C CA . VAL A 1 267 ? -40.217 -33.379 61.112 1.00 31.88 267 VAL A CA 1
ATOM 2050 C C . VAL A 1 267 ? -38.836 -34.060 61.176 1.00 31.88 267 VAL A C 1
ATOM 2052 O O . VAL A 1 267 ? -38.242 -34.417 60.168 1.00 31.88 267 VAL A O 1
ATOM 2055 N N . LEU A 1 268 ? -38.335 -34.145 62.409 1.00 27.06 268 LEU A N 1
ATOM 2056 C CA . LEU A 1 268 ? -37.635 -35.254 63.067 1.00 27.06 268 LEU A CA 1
ATOM 2057 C C . LEU A 1 268 ? -37.037 -36.404 62.227 1.00 27.06 268 LEU A C 1
ATOM 2059 O O . LEU A 1 268 ? -37.756 -37.078 61.507 1.00 27.06 268 LEU A O 1
ATOM 2063 N N . VAL A 1 269 ? -35.768 -36.699 62.558 1.00 29.66 269 VAL A N 1
ATOM 2064 C CA . VAL A 1 269 ? -35.223 -37.992 63.046 1.00 29.66 269 VAL A CA 1
ATOM 2065 C C . VAL A 1 269 ? -35.418 -39.242 62.166 1.00 29.66 269 VAL A C 1
ATOM 2067 O O . VAL A 1 269 ? -36.471 -39.485 61.604 1.00 29.66 269 VAL A O 1
ATOM 2070 N N . PHE A 1 270 ? -34.405 -40.116 62.229 1.00 29.25 270 PHE A N 1
ATOM 2071 C CA . PHE A 1 270 ? -34.337 -41.487 61.699 1.00 29.25 270 PHE A CA 1
ATOM 2072 C C . PHE A 1 270 ? -33.885 -41.541 60.225 1.00 29.25 270 PHE A C 1
ATOM 2074 O O . PHE A 1 270 ? -34.489 -40.927 59.366 1.00 29.25 270 PHE A O 1
ATOM 2081 N N . TRP A 1 271 ? -32.836 -42.260 59.820 1.00 31.14 271 TRP A N 1
ATOM 2082 C CA . TRP A 1 271 ? -32.009 -43.273 60.477 1.00 31.14 271 TRP A CA 1
ATOM 2083 C C . TRP A 1 271 ? -30.841 -43.641 59.536 1.00 31.14 271 TRP A C 1
ATOM 2085 O O . TRP A 1 271 ? -31.013 -43.534 58.328 1.00 31.14 271 TRP A O 1
ATOM 2095 N N . TRP A 1 272 ? -29.727 -44.114 60.119 1.00 28.31 272 TRP A N 1
ATOM 2096 C CA . TRP A 1 272 ? -28.687 -45.025 59.581 1.00 28.31 272 TRP A CA 1
ATOM 2097 C C . TRP A 1 272 ? -28.229 -44.872 58.111 1.00 28.31 272 TRP A C 1
ATOM 2099 O O . TRP A 1 272 ? -29.004 -45.045 57.182 1.00 28.31 272 TRP A O 1
ATOM 2109 N N . LYS A 1 273 ? -26.937 -44.722 57.815 1.00 33.28 273 LYS A N 1
ATOM 2110 C CA . LYS A 1 273 ? -25.786 -45.483 58.325 1.00 33.28 273 LYS A CA 1
ATOM 2111 C C . LYS A 1 273 ? -24.490 -44.760 57.963 1.00 33.28 273 LYS A C 1
ATOM 2113 O O . LYS A 1 273 ? -24.491 -44.097 56.903 1.00 33.28 273 LYS A O 1
#

Radius of gyration: 28.01 Å; Cα contacts (8 Å, |Δi|>4): 471; chains: 1; bounding box: 73×77×99 Å